Protein AF-A0AAW0R5P2-F1 (afdb_monomer)

Solvent-accessible surface area (backbone atoms only — not comparable to full-atom values): 16179 Å² total; per-residue (Å²): 143,72,73,76,66,56,58,63,57,57,65,63,71,67,71,69,88,70,74,92,70,78,89,71,84,88,74,100,65,83,83,70,84,74,85,41,68,67,59,52,32,52,50,45,54,51,29,51,50,45,38,58,46,59,72,33,60,68,62,45,34,62,74,45,73,66,38,60,70,61,46,52,56,47,47,54,54,26,53,57,32,45,56,51,36,54,63,55,58,68,38,62,67,58,44,56,55,28,53,43,54,48,49,48,51,47,54,52,48,50,41,50,50,42,55,47,40,55,52,42,41,57,45,57,72,30,64,69,60,38,36,64,74,47,70,65,38,60,72,60,44,52,54,48,38,54,52,30,58,65,36,46,63,59,36,51,57,49,65,67,32,65,69,54,45,53,51,38,48,55,52,49,53,55,49,51,43,51,49,45,56,49,32,50,53,50,40,55,47,49,72,33,61,70,62,35,34,64,74,48,73,62,40,61,69,59,41,49,57,48,41,65,47,28,61,55,36,50,51,53,38,50,60,52,61,68,35,58,69,59,47,52,52,38,51,52,53,51,48,61,55,53,59,64,64,74,53,82,85,64,86,90,70,91,72,40,63,65,54,52,46,50,66,42,48,69,48,49,57,66,66,68,69,77,82,89,85,87,86,88,87,130

Radius of gyration: 24.03 Å; Cα contacts (8 Å, |Δi|>4): 147; chains: 1; bounding box: 54×72×57 Å

Mean predicted aligned error: 12.62 Å

Foldseek 3Di:
DPCLVVVLVVLVLPPDPPDPDDPDDDDPDDCPPPPDLSVLLVLLVVLVSLLVCLVPPVNLCVVVVNPVVVNVVSNVVNVVSVVVNVVSVVPVLSVVVSVQVVVLVVLVSLLVLLVVLVVLLVCLPPVVSLCVVVVNPVVVNVVSNVVSVVCPVVNVVQVVPPLSVVSSVLVVLVVLLVLLVVLVVLLVCLVVQVSLCVVVVNPVVSNVVSNVCNVVSVVVNVVSVVPVVSVVSSVVVVVVVVVVVVPPVDPDDPDGPVVVCVVVVVVVCVVPPPDDDDPPDD

pLDDT: mean 78.72, std 24.34, range [29.39, 98.12]

Structure (mmCIF, N/CA/C/O backbone):
data_AF-A0AAW0R5P2-F1
#
_entry.id   AF-A0AAW0R5P2-F1
#
loop_
_atom_site.group_PDB
_atom_site.id
_atom_site.type_symbol
_atom_site.label_atom_id
_atom_site.label_alt_id
_atom_site.label_comp_id
_atom_site.label_asym_id
_atom_site.label_entity_id
_atom_site.label_seq_id
_atom_site.pdbx_PDB_ins_code
_atom_site.Cartn_x
_atom_site.Cartn_y
_atom_site.Cartn_z
_atom_site.occupancy
_atom_site.B_iso_or_equiv
_atom_site.auth_seq_id
_atom_site.auth_comp_id
_atom_site.auth_asym_id
_atom_site.auth_atom_id
_atom_site.pdbx_PDB_model_num
ATOM 1 N N . MET A 1 1 ? 4.341 -12.094 -27.360 1.00 31.92 1 MET A N 1
ATOM 2 C CA . MET A 1 1 ? 5.120 -10.884 -27.003 1.00 31.92 1 MET A CA 1
ATOM 3 C C . MET A 1 1 ? 4.222 -9.838 -26.321 1.00 31.92 1 MET A C 1
ATOM 5 O O . MET A 1 1 ? 3.873 -8.847 -26.942 1.00 31.92 1 MET A O 1
ATOM 9 N N . GLN A 1 2 ? 3.801 -10.054 -25.066 1.00 36.75 2 GLN A N 1
ATOM 10 C CA . GLN A 1 2 ? 2.914 -9.118 -24.331 1.00 36.75 2 GLN A CA 1
ATOM 11 C C . GLN A 1 2 ? 3.386 -8.803 -22.894 1.00 36.75 2 GLN A C 1
ATOM 13 O O . GLN A 1 2 ? 2.665 -8.181 -22.119 1.00 36.75 2 GLN A O 1
ATOM 18 N N . LEU A 1 3 ? 4.622 -9.165 -22.533 1.00 37.09 3 LEU A N 1
ATOM 19 C CA . LEU A 1 3 ? 5.187 -8.895 -21.200 1.00 37.09 3 LEU A CA 1
ATOM 20 C C . LEU A 1 3 ? 5.569 -7.416 -20.977 1.00 37.09 3 LEU A C 1
ATOM 22 O O . LEU A 1 3 ? 5.824 -7.005 -19.848 1.00 37.09 3 LEU A O 1
ATOM 26 N N . THR A 1 4 ? 5.565 -6.587 -22.024 1.00 38.88 4 THR A N 1
ATOM 27 C CA . THR A 1 4 ? 5.980 -5.175 -21.958 1.00 38.88 4 THR A CA 1
ATOM 28 C C . THR A 1 4 ? 4.978 -4.278 -21.215 1.00 38.88 4 THR A C 1
ATOM 30 O O . THR A 1 4 ? 5.377 -3.273 -20.632 1.00 38.88 4 THR A O 1
ATOM 33 N N . ASN A 1 5 ? 3.695 -4.660 -21.144 1.00 36.47 5 ASN A N 1
ATOM 34 C CA . ASN A 1 5 ? 2.657 -3.864 -20.467 1.00 36.47 5 ASN A CA 1
ATOM 35 C C . ASN A 1 5 ? 2.588 -4.087 -18.941 1.00 36.47 5 ASN A C 1
ATOM 37 O O . ASN A 1 5 ? 1.972 -3.291 -18.225 1.00 36.47 5 ASN A O 1
ATOM 41 N N . LEU A 1 6 ? 3.250 -5.128 -18.423 1.00 39.56 6 LEU A N 1
ATOM 42 C CA . LEU A 1 6 ? 3.264 -5.454 -16.991 1.00 39.56 6 LEU A CA 1
ATOM 43 C C . LEU A 1 6 ? 4.202 -4.538 -16.187 1.00 39.56 6 LEU A C 1
ATOM 45 O O . LEU A 1 6 ? 3.858 -4.105 -15.086 1.00 39.56 6 LEU A O 1
ATOM 49 N N . PHE A 1 7 ? 5.344 -4.139 -16.755 1.00 37.22 7 PHE A N 1
ATOM 50 C CA . PHE A 1 7 ? 6.317 -3.296 -16.045 1.00 37.22 7 PHE A CA 1
ATOM 51 C C . PHE A 1 7 ? 5.852 -1.845 -15.849 1.00 37.22 7 PHE A C 1
ATOM 53 O O . PHE A 1 7 ? 6.143 -1.245 -14.813 1.00 37.22 7 PHE A O 1
ATOM 60 N N . VAL A 1 8 ? 5.084 -1.285 -16.790 1.00 41.41 8 VAL A N 1
ATOM 61 C CA . VAL A 1 8 ? 4.596 0.105 -16.696 1.00 41.41 8 VAL A CA 1
ATOM 62 C C . VAL A 1 8 ? 3.526 0.251 -15.606 1.00 41.41 8 VAL A C 1
ATOM 64 O O . VAL A 1 8 ? 3.498 1.256 -14.894 1.00 41.41 8 VAL A O 1
ATOM 67 N N . SER A 1 9 ? 2.692 -0.775 -15.412 1.00 37.25 9 SER A N 1
ATOM 68 C CA . SER A 1 9 ? 1.665 -0.789 -14.360 1.00 37.25 9 SER A CA 1
ATOM 69 C C . SER A 1 9 ? 2.271 -0.967 -12.962 1.00 37.25 9 SER A C 1
ATOM 71 O O . SER A 1 9 ? 1.807 -0.344 -12.006 1.00 37.25 9 SER A O 1
ATOM 73 N N . ALA A 1 10 ? 3.352 -1.747 -12.840 1.00 37.53 10 ALA A N 1
ATOM 74 C CA . ALA A 1 10 ? 4.055 -1.954 -11.574 1.00 37.53 10 ALA A CA 1
ATOM 75 C C . ALA A 1 10 ? 4.825 -0.706 -11.096 1.00 37.53 10 ALA A C 1
ATOM 77 O O . ALA A 1 10 ? 4.885 -0.449 -9.893 1.00 37.53 10 ALA A O 1
ATOM 78 N N . LEU A 1 11 ? 5.363 0.103 -12.018 1.00 38.28 11 LEU A N 1
ATOM 79 C CA . LEU A 1 11 ? 6.102 1.330 -11.687 1.00 38.28 11 LEU A CA 1
ATOM 80 C C . LEU A 1 11 ? 5.207 2.477 -11.190 1.00 38.28 11 LEU A C 1
ATOM 82 O O . LEU A 1 11 ? 5.659 3.310 -10.408 1.00 38.28 11 LEU A O 1
ATOM 86 N N . LEU A 1 12 ? 3.932 2.511 -11.591 1.00 39.22 12 LEU A N 1
ATOM 87 C CA . LEU A 1 12 ? 2.965 3.514 -11.120 1.00 39.22 12 LEU A CA 1
ATOM 88 C C . LEU A 1 12 ? 2.325 3.159 -9.767 1.00 39.22 12 LEU A C 1
ATOM 90 O O . LEU A 1 12 ? 1.826 4.050 -9.088 1.00 39.22 12 LEU A O 1
ATOM 94 N N . ALA A 1 13 ? 2.369 1.892 -9.342 1.00 36.81 13 ALA A N 1
ATOM 95 C CA . ALA A 1 13 ? 1.792 1.447 -8.069 1.00 36.81 13 ALA A CA 1
ATOM 96 C C . ALA A 1 13 ? 2.709 1.673 -6.847 1.00 36.81 13 ALA A C 1
ATOM 98 O O . ALA A 1 13 ? 2.279 1.466 -5.716 1.00 36.81 13 ALA A O 1
ATOM 99 N N . MET A 1 14 ? 3.956 2.118 -7.048 1.00 38.00 14 MET A N 1
ATOM 100 C CA . MET A 1 14 ? 4.894 2.445 -5.961 1.00 38.00 14 MET A CA 1
ATOM 101 C C . MET A 1 14 ? 4.902 3.935 -5.588 1.00 38.00 14 MET A C 1
ATOM 103 O O . MET A 1 14 ? 5.815 4.402 -4.903 1.00 38.00 14 MET A O 1
ATOM 107 N N . SER A 1 15 ? 3.882 4.703 -5.991 1.00 37.16 15 SER A N 1
ATOM 108 C CA . SER A 1 15 ? 3.642 6.026 -5.418 1.00 37.16 15 SER A CA 1
ATOM 109 C C . SER A 1 15 ? 3.220 5.883 -3.951 1.00 37.16 15 SER A C 1
ATOM 111 O O . SER A 1 15 ? 2.039 5.835 -3.630 1.00 37.16 15 SER A O 1
ATOM 113 N N . VAL A 1 16 ? 4.223 5.816 -3.077 1.00 36.91 16 VAL A N 1
ATOM 114 C CA . VAL A 1 16 ? 4.237 6.482 -1.772 1.00 36.91 16 VAL A CA 1
ATOM 115 C C . VAL A 1 16 ? 2.976 6.236 -0.938 1.00 36.91 16 VAL A C 1
ATOM 117 O O . VAL A 1 16 ? 2.156 7.121 -0.734 1.00 36.91 16 VAL A O 1
ATOM 120 N N . SER A 1 17 ? 2.890 5.061 -0.323 1.00 37.78 17 SER A N 1
ATOM 121 C CA . SER A 1 17 ? 2.475 5.001 1.081 1.00 37.78 17 SER A CA 1
ATOM 122 C C . SER A 1 17 ? 3.731 5.133 1.945 1.00 37.78 17 SER A C 1
ATOM 124 O O . SER A 1 17 ? 4.117 4.211 2.663 1.00 37.78 17 SER A O 1
ATOM 126 N N . ALA A 1 18 ? 4.428 6.266 1.811 1.00 38.56 18 ALA A N 1
ATOM 127 C CA . ALA A 1 18 ? 5.360 6.682 2.843 1.00 38.56 18 ALA A CA 1
ATOM 128 C C . ALA A 1 18 ? 4.519 7.035 4.068 1.00 38.56 18 ALA A C 1
ATOM 130 O O . ALA A 1 18 ? 3.691 7.937 4.004 1.00 38.56 18 ALA A O 1
ATOM 131 N N . ALA A 1 19 ? 4.723 6.264 5.132 1.00 36.12 19 ALA A N 1
ATOM 132 C CA . ALA A 1 19 ? 4.770 6.751 6.500 1.00 36.12 19 ALA A CA 1
ATOM 133 C C . ALA A 1 19 ? 3.859 7.956 6.815 1.00 36.12 19 ALA A C 1
ATOM 135 O O . ALA A 1 19 ? 4.305 9.102 6.826 1.00 36.12 19 ALA A O 1
ATOM 136 N N . ASP A 1 20 ? 2.612 7.673 7.192 1.00 31.92 20 ASP A N 1
ATOM 137 C CA . ASP A 1 20 ? 1.984 8.432 8.277 1.00 31.92 20 ASP A CA 1
ATOM 138 C C . ASP A 1 20 ? 2.660 7.965 9.581 1.00 31.92 20 ASP A C 1
ATOM 140 O O . ASP A 1 20 ? 2.167 7.105 10.313 1.00 31.92 20 ASP A O 1
ATOM 144 N N . ASP A 1 21 ? 3.879 8.457 9.804 1.00 44.19 21 ASP A N 1
ATOM 145 C CA . ASP A 1 21 ? 4.544 8.386 11.097 1.00 44.19 21 ASP A CA 1
ATOM 146 C C . ASP A 1 21 ? 4.023 9.554 11.945 1.00 44.19 21 ASP A C 1
ATOM 148 O O . ASP A 1 21 ? 4.225 10.719 11.614 1.00 44.19 21 ASP A O 1
ATOM 152 N N . ASN A 1 22 ? 3.368 9.221 13.059 1.00 43.97 22 ASN A N 1
ATOM 153 C CA . ASN A 1 22 ? 3.097 10.102 14.198 1.00 43.97 22 ASN A CA 1
ATOM 154 C C . ASN A 1 22 ? 2.460 11.472 13.893 1.00 43.97 22 ASN A C 1
ATOM 156 O O . ASN A 1 22 ? 3.102 12.515 13.999 1.00 43.97 22 ASN A O 1
ATOM 160 N N . LYS A 1 23 ? 1.134 11.497 13.723 1.00 37.00 23 LYS A N 1
ATOM 161 C CA . LYS A 1 23 ? 0.322 12.637 14.185 1.00 37.00 23 LYS A CA 1
ATOM 162 C C . LYS A 1 23 ? -0.337 12.306 15.523 1.00 37.00 23 LYS A C 1
ATOM 164 O O . LYS A 1 23 ? -1.540 12.080 15.620 1.00 37.00 23 LYS A O 1
ATOM 169 N N . GLY A 1 24 ? 0.505 12.253 16.554 1.00 36.69 24 GLY A N 1
ATOM 170 C CA . GLY A 1 24 ? 0.098 12.569 17.919 1.00 36.69 24 GLY A CA 1
ATOM 171 C C . GLY A 1 24 ? -0.008 14.089 18.050 1.00 36.69 24 GLY A C 1
ATOM 172 O O . GLY A 1 24 ? 0.845 14.816 17.547 1.00 36.69 24 GLY A O 1
ATOM 173 N N . ASP A 1 25 ? -1.103 14.549 18.641 1.00 40.28 25 ASP A N 1
ATOM 174 C CA . ASP A 1 25 ? -1.471 15.954 18.791 1.00 40.28 25 ASP A CA 1
ATOM 175 C C . ASP A 1 25 ? -0.438 16.783 19.577 1.00 40.28 25 ASP A C 1
ATOM 177 O O . ASP A 1 25 ? 0.102 16.334 20.582 1.00 40.28 25 ASP A O 1
ATOM 181 N N . GLY A 1 26 ? -0.273 18.044 19.163 1.00 42.56 26 GLY A N 1
ATOM 182 C CA . GLY A 1 26 ? -0.198 19.159 20.110 1.00 42.56 26 GLY A CA 1
ATOM 183 C C . GLY A 1 26 ? 1.119 19.424 20.839 1.00 42.56 26 GLY A C 1
ATOM 184 O O . GLY A 1 26 ? 1.096 19.598 22.048 1.00 42.56 26 GLY A O 1
ATOM 185 N N . ASN A 1 27 ? 2.239 19.593 20.132 1.00 36.50 27 ASN A N 1
ATOM 186 C CA . ASN A 1 27 ? 3.233 20.578 20.569 1.00 36.50 27 ASN A CA 1
ATOM 187 C C . ASN A 1 27 ? 4.004 21.126 19.361 1.00 36.50 27 ASN A C 1
ATOM 189 O O . ASN A 1 27 ? 4.636 20.366 18.627 1.00 36.50 27 ASN A O 1
ATOM 193 N N . LYS A 1 28 ? 3.931 22.441 19.123 1.00 41.31 28 LYS A N 1
ATOM 194 C CA . LYS A 1 28 ? 4.738 23.141 18.110 1.00 41.31 28 LYS A CA 1
ATOM 195 C C . LYS A 1 28 ? 6.174 23.274 18.635 1.00 41.31 28 LYS A C 1
ATOM 197 O O . LYS A 1 28 ? 6.604 24.359 18.998 1.00 41.31 28 LYS A O 1
ATOM 202 N N . GLY A 1 29 ? 6.883 22.153 18.724 1.00 38.50 29 GLY A N 1
ATOM 203 C CA . GLY A 1 29 ? 8.335 22.126 18.867 1.00 38.50 29 GLY A CA 1
ATOM 204 C C . GLY A 1 29 ? 8.971 22.102 17.482 1.00 38.50 29 GLY A C 1
ATOM 205 O O . GLY A 1 29 ? 8.508 21.374 16.604 1.00 38.50 29 GLY A O 1
ATOM 206 N N . ASP A 1 30 ? 9.998 22.920 17.281 1.00 38.97 30 ASP A N 1
ATOM 207 C CA . ASP A 1 30 ? 10.713 23.105 16.022 1.00 38.97 30 ASP A CA 1
ATOM 208 C C . ASP A 1 30 ? 10.965 21.798 15.258 1.00 38.97 30 ASP A C 1
ATOM 210 O O . ASP A 1 30 ? 11.683 20.902 15.709 1.00 38.97 30 ASP A O 1
ATOM 214 N N . HIS A 1 31 ? 10.418 21.707 14.045 1.00 43.38 31 HIS A N 1
ATOM 215 C CA . HIS A 1 31 ? 10.747 20.662 13.082 1.00 43.38 31 HIS A CA 1
ATOM 216 C C . HIS A 1 31 ? 12.175 20.863 12.548 1.00 43.38 31 HIS A C 1
ATOM 218 O O . HIS A 1 31 ? 12.378 21.180 11.376 1.00 43.38 31 HIS A O 1
ATOM 224 N N . LYS A 1 32 ? 13.195 20.645 13.387 1.00 46.50 32 LYS A N 1
ATOM 225 C CA . LYS A 1 32 ? 14.545 20.381 12.885 1.00 46.50 32 LYS A CA 1
ATOM 226 C C . LYS A 1 32 ? 14.482 19.073 12.105 1.00 46.50 32 LYS A C 1
ATOM 228 O O . LYS A 1 32 ? 14.181 18.018 12.660 1.00 46.50 32 LYS A O 1
ATOM 233 N N . GLY A 1 33 ? 14.688 19.174 10.792 1.00 47.41 33 GLY A N 1
ATOM 234 C CA . GLY A 1 33 ? 14.599 18.090 9.822 1.00 47.41 33 GLY A CA 1
ATOM 235 C C . GLY A 1 33 ? 15.503 16.916 10.178 1.00 47.41 33 GLY A C 1
ATOM 236 O O . GLY A 1 33 ? 16.637 16.833 9.719 1.00 47.41 33 GLY A O 1
ATOM 237 N N . GLY A 1 34 ? 14.978 15.991 10.981 1.00 46.25 34 GLY A N 1
ATOM 238 C CA . GLY A 1 34 ? 15.654 14.755 11.325 1.00 46.25 34 GLY A CA 1
ATOM 239 C C . GLY A 1 34 ? 15.945 13.966 10.057 1.00 46.25 34 GLY A C 1
ATOM 240 O O . GLY A 1 34 ? 15.025 13.553 9.340 1.00 46.25 34 GLY A O 1
ATOM 241 N N . ASN A 1 35 ? 17.236 13.783 9.802 1.00 61.34 35 ASN A N 1
ATOM 242 C CA . ASN A 1 35 ? 17.827 12.903 8.805 1.00 61.34 35 ASN A CA 1
ATOM 243 C C . ASN A 1 35 ? 17.584 11.446 9.239 1.00 61.34 35 ASN A C 1
ATOM 245 O O . ASN A 1 35 ? 18.513 10.721 9.575 1.00 61.34 35 ASN A O 1
ATOM 249 N N . SER A 1 36 ? 16.315 11.052 9.386 1.00 85.94 36 SER A N 1
ATOM 250 C CA . SER A 1 36 ? 15.996 9.715 9.868 1.00 85.94 36 SER A CA 1
ATOM 251 C C . SER A 1 36 ? 16.473 8.694 8.840 1.00 85.94 36 SER A C 1
ATOM 253 O O . SER A 1 36 ? 16.273 8.883 7.638 1.00 85.94 36 SER A O 1
ATOM 255 N N . VAL A 1 37 ? 17.065 7.599 9.318 1.00 88.50 37 VAL A N 1
ATOM 256 C CA . VAL A 1 37 ? 17.478 6.447 8.498 1.00 88.50 37 VAL A CA 1
ATOM 257 C C . VAL A 1 37 ? 16.376 6.067 7.502 1.00 88.50 37 VAL A C 1
ATOM 259 O O . VAL A 1 37 ? 16.634 5.916 6.317 1.00 88.50 37 VAL A O 1
ATOM 262 N N . GLY A 1 38 ? 15.108 6.059 7.932 1.00 86.50 38 GLY A N 1
ATOM 263 C CA . GLY A 1 38 ? 13.968 5.777 7.052 1.00 86.50 38 GLY A CA 1
ATOM 264 C C . GLY A 1 38 ? 13.830 6.727 5.853 1.00 86.50 38 GLY A C 1
ATOM 265 O O . GLY A 1 38 ? 13.545 6.270 4.747 1.00 86.50 38 GLY A O 1
ATOM 266 N N . LYS A 1 39 ? 14.077 8.035 6.022 1.00 88.81 39 LYS A N 1
ATOM 267 C CA . LYS A 1 39 ? 14.071 8.993 4.900 1.00 88.81 39 LYS A CA 1
ATOM 268 C C . LYS A 1 39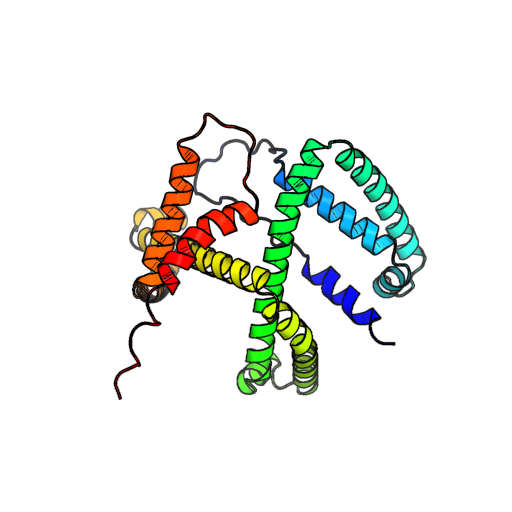 ? 15.229 8.742 3.940 1.00 88.81 39 LYS A C 1
ATOM 270 O O . LYS A 1 39 ? 15.036 8.846 2.729 1.00 88.81 39 LYS A O 1
ATOM 275 N N . GLN A 1 40 ? 16.403 8.396 4.466 1.00 91.94 40 GLN A N 1
ATOM 276 C CA . GLN A 1 40 ? 17.563 8.040 3.649 1.00 91.94 40 GLN A CA 1
ATOM 277 C C . GLN A 1 40 ? 17.309 6.744 2.872 1.00 91.94 40 GLN A C 1
ATOM 279 O O . GLN A 1 40 ? 17.525 6.715 1.665 1.00 91.94 40 GLN A O 1
ATOM 284 N N . CYS A 1 41 ? 16.732 5.721 3.502 1.00 92.56 41 CYS A N 1
ATOM 285 C CA . CYS A 1 41 ? 16.365 4.470 2.840 1.00 92.56 41 CYS A CA 1
ATOM 286 C C . CYS A 1 41 ? 15.308 4.654 1.760 1.00 92.56 41 CYS A C 1
ATOM 288 O O . CYS A 1 41 ? 15.466 4.143 0.652 1.00 92.56 41 CYS A O 1
ATOM 290 N N . PHE A 1 42 ? 14.279 5.459 2.032 1.00 89.12 42 PHE A N 1
ATOM 291 C CA . PHE A 1 42 ? 13.288 5.820 1.025 1.00 89.12 42 PHE A CA 1
ATOM 292 C C . PHE A 1 42 ? 13.923 6.565 -0.157 1.00 89.12 42 PHE A C 1
ATOM 294 O O . PHE A 1 42 ? 13.605 6.293 -1.316 1.00 89.12 42 PHE A O 1
ATOM 301 N N . GLN A 1 43 ? 14.843 7.494 0.116 1.00 93.25 43 GLN A N 1
ATOM 302 C CA . GLN A 1 43 ? 15.585 8.181 -0.933 1.00 93.25 43 GLN A CA 1
ATOM 303 C C . GLN A 1 43 ? 16.436 7.205 -1.751 1.00 93.25 43 GLN A C 1
ATOM 305 O O . GLN A 1 43 ? 16.414 7.291 -2.976 1.00 93.25 43 GLN A O 1
ATOM 310 N N . MET A 1 44 ? 17.123 6.265 -1.105 1.00 93.62 44 MET A N 1
ATOM 311 C CA . MET A 1 44 ? 17.949 5.258 -1.768 1.00 93.62 44 MET A CA 1
ATOM 312 C C . MET A 1 44 ? 17.102 4.352 -2.675 1.00 93.62 44 MET A C 1
ATOM 314 O O . MET A 1 44 ? 17.399 4.234 -3.860 1.00 93.62 44 MET A O 1
ATOM 318 N N . ALA A 1 45 ? 15.975 3.836 -2.172 1.00 91.50 45 ALA A N 1
ATOM 319 C CA . ALA A 1 45 ? 15.029 3.029 -2.949 1.00 91.50 45 ALA A CA 1
ATOM 320 C C . ALA A 1 45 ? 14.439 3.797 -4.145 1.00 91.50 45 ALA A C 1
ATOM 322 O O . ALA A 1 45 ? 14.274 3.252 -5.237 1.00 91.50 45 ALA A O 1
ATOM 323 N N . LYS A 1 46 ? 14.137 5.091 -3.968 1.00 92.62 46 LYS A N 1
ATOM 324 C CA . LYS A 1 46 ? 13.657 5.952 -5.057 1.00 92.62 46 LYS A CA 1
ATOM 325 C C . LYS A 1 46 ? 14.717 6.131 -6.145 1.00 92.62 46 LYS A C 1
ATOM 327 O O . LYS A 1 46 ? 14.378 6.087 -7.325 1.00 92.62 46 LYS A O 1
ATOM 332 N N . LEU A 1 47 ? 15.971 6.364 -5.761 1.00 95.62 47 LEU A N 1
ATOM 333 C CA . LEU A 1 47 ? 17.076 6.501 -6.711 1.00 95.62 47 LEU A CA 1
ATOM 334 C C . LEU A 1 47 ? 17.302 5.185 -7.465 1.00 95.62 47 LEU A C 1
ATOM 336 O O . LEU A 1 47 ? 17.375 5.207 -8.688 1.00 95.62 47 LEU A O 1
ATOM 340 N N . GLU A 1 48 ? 17.295 4.050 -6.764 1.00 93.88 48 GLU A N 1
ATOM 341 C CA . GLU A 1 48 ? 17.399 2.715 -7.365 1.00 93.88 48 GLU A CA 1
ATOM 342 C C . GLU A 1 48 ? 16.277 2.452 -8.382 1.00 93.88 48 GLU A C 1
ATOM 344 O O . GLU A 1 48 ? 16.540 1.995 -9.495 1.00 93.88 48 GLU A O 1
ATOM 349 N N . MET A 1 49 ? 15.030 2.818 -8.056 1.00 92.06 49 MET A N 1
ATOM 350 C CA . MET A 1 49 ? 13.901 2.714 -8.986 1.00 92.06 49 MET A CA 1
ATOM 351 C C . MET A 1 49 ? 14.117 3.566 -10.245 1.00 92.06 49 MET A C 1
ATOM 353 O O . MET A 1 49 ? 13.885 3.083 -11.353 1.00 92.06 49 MET A O 1
ATOM 357 N N . ILE A 1 50 ? 14.547 4.823 -10.089 1.00 94.75 50 ILE A N 1
ATOM 358 C CA . ILE A 1 50 ? 14.796 5.731 -11.218 1.00 94.75 50 ILE A CA 1
ATOM 359 C C . ILE A 1 50 ? 15.905 5.171 -12.110 1.00 94.75 50 ILE A C 1
ATOM 361 O O . ILE A 1 50 ? 15.732 5.136 -13.327 1.00 94.75 50 ILE A O 1
ATOM 365 N N . THR A 1 51 ? 17.000 4.687 -11.521 1.00 96.06 51 THR A N 1
ATOM 366 C CA . THR A 1 51 ? 18.115 4.082 -12.256 1.00 96.06 51 THR A CA 1
ATOM 367 C C . THR A 1 51 ? 17.676 2.827 -13.004 1.00 96.06 51 THR A C 1
ATOM 369 O O . THR A 1 51 ? 17.926 2.706 -14.203 1.00 96.06 51 THR A O 1
ATOM 372 N N . LYS A 1 52 ? 16.932 1.929 -12.347 1.00 95.00 52 LYS A N 1
ATOM 373 C CA . LYS A 1 52 ? 16.406 0.710 -12.974 1.00 95.00 52 LYS A CA 1
ATOM 374 C C . LYS A 1 52 ? 15.425 1.011 -14.107 1.00 95.00 52 LYS A C 1
ATOM 376 O O . LYS A 1 52 ? 15.452 0.332 -15.130 1.00 95.00 52 LYS A O 1
ATOM 381 N N . PHE A 1 53 ? 14.564 2.017 -13.944 1.00 93.25 53 PHE A N 1
ATOM 382 C CA . PHE A 1 53 ? 13.651 2.446 -15.002 1.00 93.25 53 PHE A CA 1
ATOM 383 C C . PHE A 1 53 ? 14.411 3.069 -16.175 1.00 93.25 53 PHE A C 1
ATOM 385 O O . PHE A 1 53 ? 14.155 2.707 -17.316 1.00 93.25 53 PHE A O 1
ATOM 392 N N . GLY A 1 54 ? 15.385 3.940 -15.895 1.00 95.06 54 GLY A N 1
ATOM 393 C CA . GLY A 1 54 ? 16.234 4.579 -16.900 1.00 95.06 54 GLY A CA 1
ATOM 394 C C . GLY A 1 54 ? 17.068 3.625 -17.744 1.00 95.06 54 GLY A C 1
ATOM 395 O O . GLY A 1 54 ? 17.353 3.945 -18.892 1.00 95.06 54 GLY A O 1
ATOM 396 N N . ALA A 1 55 ? 17.403 2.452 -17.207 1.00 96.69 55 ALA A N 1
ATOM 397 C CA . ALA A 1 55 ? 18.102 1.399 -17.935 1.00 96.69 55 ALA A CA 1
ATOM 398 C C . ALA A 1 55 ? 17.198 0.598 -18.899 1.00 96.69 55 ALA A C 1
ATOM 400 O O . ALA A 1 55 ? 17.707 -0.182 -19.699 1.00 96.69 55 ALA A O 1
ATOM 401 N N . ASN A 1 56 ? 15.869 0.753 -18.837 1.00 95.88 56 ASN A N 1
ATOM 402 C CA . ASN A 1 56 ? 14.932 0.079 -19.737 1.00 95.88 56 ASN A CA 1
ATOM 403 C C . ASN A 1 56 ? 14.498 1.026 -20.862 1.00 95.88 56 ASN A C 1
ATOM 405 O O . ASN A 1 56 ? 13.470 1.700 -20.759 1.00 95.88 56 ASN A O 1
ATOM 409 N N . ASP A 1 57 ? 15.273 1.050 -21.947 1.00 96.56 57 ASP A N 1
ATOM 410 C CA . ASP A 1 57 ? 15.045 1.955 -23.079 1.00 96.56 57 ASP A CA 1
ATOM 411 C C . ASP A 1 57 ? 13.630 1.849 -23.656 1.00 96.56 57 ASP A C 1
ATOM 413 O O . ASP A 1 57 ? 13.004 2.870 -23.929 1.00 96.56 57 ASP A O 1
ATOM 417 N N . THR A 1 58 ? 13.070 0.642 -23.773 1.00 96.38 58 THR A N 1
ATOM 418 C CA . THR A 1 58 ? 11.704 0.448 -24.282 1.00 96.38 58 THR A CA 1
ATOM 419 C C . THR A 1 58 ? 10.652 1.056 -23.352 1.00 96.38 58 THR A C 1
ATOM 421 O O . THR A 1 58 ? 9.728 1.723 -23.816 1.00 96.38 58 THR A O 1
ATOM 424 N N . ALA A 1 59 ? 10.775 0.855 -22.037 1.00 92.44 59 ALA A N 1
ATOM 425 C CA . ALA A 1 59 ? 9.829 1.400 -21.064 1.00 92.44 59 ALA A CA 1
ATOM 426 C C . ALA A 1 59 ? 9.940 2.927 -20.951 1.00 92.44 59 ALA A C 1
ATOM 428 O O . ALA A 1 59 ? 8.923 3.614 -20.832 1.00 92.44 59 ALA A O 1
ATOM 429 N N . VAL A 1 60 ? 11.161 3.459 -21.032 1.00 96.25 60 VAL A N 1
ATOM 430 C CA . VAL A 1 60 ? 11.425 4.900 -21.089 1.00 96.25 60 VAL A CA 1
ATOM 431 C C . VAL A 1 60 ? 10.818 5.491 -22.361 1.00 96.25 60 VAL A C 1
ATOM 433 O O . VAL A 1 60 ? 10.032 6.434 -22.277 1.00 96.25 60 VAL A O 1
ATOM 436 N N . ALA A 1 61 ? 11.089 4.901 -23.525 1.00 96.44 61 ALA A N 1
ATOM 437 C CA . ALA A 1 61 ? 10.549 5.353 -24.801 1.00 96.44 61 ALA A CA 1
ATOM 438 C C . ALA A 1 61 ? 9.013 5.349 -24.810 1.00 96.44 61 ALA A C 1
ATOM 440 O O . ALA A 1 61 ? 8.396 6.353 -25.164 1.00 96.44 61 ALA A O 1
ATOM 441 N N . ALA A 1 62 ? 8.384 4.279 -24.315 1.00 94.94 62 ALA A N 1
ATOM 442 C CA . ALA A 1 62 ? 6.932 4.205 -24.171 1.00 94.94 62 ALA A CA 1
ATOM 443 C C . ALA A 1 62 ? 6.381 5.292 -23.230 1.00 94.94 62 ALA A C 1
ATOM 445 O O . ALA A 1 62 ? 5.377 5.933 -23.542 1.00 94.94 62 ALA A O 1
ATOM 446 N N . LYS A 1 63 ? 7.047 5.540 -22.094 1.00 95.88 63 LYS A N 1
ATOM 447 C CA . LYS A 1 63 ? 6.631 6.546 -21.104 1.00 95.88 63 LYS A CA 1
ATOM 448 C C . LYS A 1 63 ? 6.694 7.975 -21.636 1.00 95.88 63 LYS A C 1
ATOM 450 O O . LYS A 1 63 ? 5.864 8.794 -21.247 1.00 95.88 63 LYS A O 1
ATOM 455 N N . PHE A 1 64 ? 7.668 8.264 -22.490 1.00 95.88 64 PHE A N 1
ATOM 456 C CA . PHE A 1 64 ? 7.858 9.576 -23.103 1.00 95.88 64 PHE A CA 1
ATOM 457 C C . PHE A 1 64 ? 7.305 9.652 -24.530 1.00 95.88 64 PHE A C 1
ATOM 459 O O . PHE A 1 64 ? 7.599 10.611 -25.235 1.00 95.88 64 PHE A O 1
ATOM 466 N N . HIS A 1 65 ? 6.498 8.676 -24.961 1.00 96.31 65 HIS A N 1
ATOM 467 C CA . HIS A 1 65 ? 5.900 8.632 -26.301 1.00 96.31 65 HIS A CA 1
ATOM 468 C C . HIS A 1 65 ? 6.927 8.816 -27.435 1.00 96.31 65 HIS A C 1
ATOM 470 O O . HIS A 1 65 ? 6.667 9.517 -28.407 1.00 96.31 65 HIS A O 1
ATOM 476 N N . ASN A 1 66 ? 8.111 8.210 -27.292 1.00 96.06 66 ASN A N 1
ATOM 477 C CA . ASN A 1 66 ? 9.255 8.360 -28.200 1.00 96.06 66 ASN A CA 1
ATOM 478 C C . ASN A 1 66 ? 9.738 9.815 -28.393 1.00 96.06 66 ASN A C 1
ATOM 480 O O . ASN A 1 66 ? 10.420 10.118 -29.368 1.00 96.06 66 ASN A O 1
ATOM 484 N N . ASN A 1 67 ? 9.421 10.732 -27.472 1.00 97.62 67 ASN A N 1
ATOM 485 C CA . ASN A 1 67 ? 9.966 12.086 -27.488 1.00 97.62 67 ASN A CA 1
ATOM 486 C C . ASN A 1 67 ? 11.441 12.054 -27.064 1.00 97.62 67 ASN A C 1
ATOM 488 O O . ASN A 1 67 ? 11.748 11.999 -25.870 1.00 97.62 67 ASN A O 1
ATOM 492 N N . GLN A 1 68 ? 12.343 12.099 -28.046 1.00 97.94 68 GLN A N 1
ATOM 493 C CA . GLN A 1 68 ? 13.780 11.959 -27.817 1.00 97.94 68 GLN A CA 1
ATOM 494 C C . GLN A 1 68 ? 14.334 13.009 -26.844 1.00 97.94 68 GLN A C 1
ATOM 496 O O . GLN A 1 68 ? 15.075 12.657 -25.934 1.00 97.94 68 GLN A O 1
ATOM 501 N N . THR A 1 69 ? 13.908 14.272 -26.947 1.00 98.12 69 THR A N 1
ATOM 502 C CA . THR A 1 69 ? 14.351 15.341 -26.037 1.00 98.12 69 THR A CA 1
ATOM 503 C C . THR A 1 69 ? 13.978 15.044 -24.583 1.00 98.12 69 THR A C 1
ATOM 505 O O . THR A 1 69 ? 14.811 15.171 -23.686 1.00 98.12 69 THR A O 1
ATOM 508 N N . ALA A 1 70 ? 12.747 14.588 -24.332 1.00 97.38 70 ALA A N 1
ATOM 509 C CA . ALA A 1 70 ? 12.304 14.226 -22.987 1.00 97.38 70 ALA A CA 1
ATOM 510 C C . ALA A 1 70 ? 13.022 12.976 -22.447 1.00 97.38 70 ALA A C 1
ATOM 512 O O . ALA A 1 70 ? 13.327 12.909 -21.253 1.00 97.38 70 ALA A O 1
ATOM 513 N N . ILE A 1 71 ? 13.312 12.004 -23.319 1.00 97.50 71 ILE A N 1
ATOM 514 C CA . ILE A 1 71 ? 14.092 10.803 -22.988 1.00 97.50 71 ILE A CA 1
ATOM 515 C C . ILE A 1 71 ? 15.518 11.189 -22.590 1.00 97.50 71 ILE A C 1
ATOM 517 O O . ILE A 1 71 ? 15.996 10.740 -21.549 1.00 97.50 71 ILE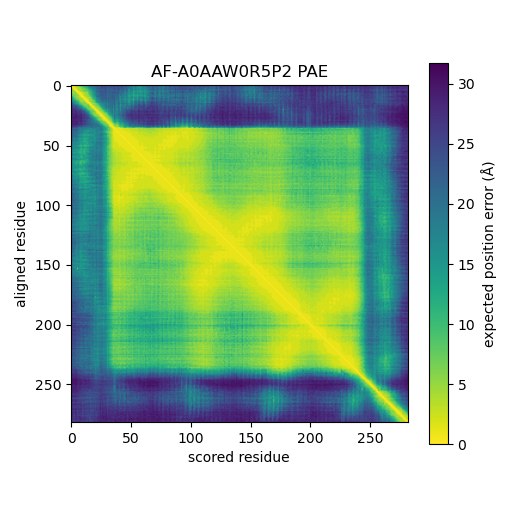 A O 1
ATOM 521 N N . ASP A 1 72 ? 16.177 12.048 -23.366 1.00 97.88 72 ASP A N 1
ATOM 522 C CA . ASP A 1 72 ? 17.547 12.489 -23.099 1.00 97.88 72 ASP A CA 1
ATOM 523 C C . ASP A 1 72 ? 17.632 13.273 -21.784 1.00 97.88 72 ASP A C 1
ATOM 525 O O . ASP A 1 72 ? 18.507 13.021 -20.951 1.00 97.88 72 ASP A O 1
ATOM 529 N N . ASP A 1 73 ? 16.677 14.171 -21.530 1.00 97.19 73 ASP A N 1
ATOM 530 C CA . ASP A 1 73 ? 16.594 14.904 -20.265 1.00 97.19 73 ASP A CA 1
ATOM 531 C C . ASP A 1 73 ? 16.300 13.989 -19.071 1.00 97.19 73 ASP A C 1
ATOM 533 O O . ASP A 1 73 ? 16.817 14.203 -17.967 1.00 97.19 73 ASP A O 1
ATOM 537 N N . PHE A 1 74 ? 15.505 12.937 -19.272 1.00 97.12 74 PHE A N 1
ATOM 538 C CA . PHE A 1 74 ? 15.308 11.910 -18.260 1.00 97.12 74 PHE A CA 1
ATOM 539 C C . PHE A 1 74 ? 16.596 11.116 -18.003 1.00 97.12 74 PHE A C 1
ATOM 541 O O . PHE A 1 74 ? 16.979 10.962 -16.843 1.00 97.12 74 PHE A O 1
ATOM 548 N N . LYS A 1 75 ? 17.320 10.691 -19.047 1.00 97.12 75 LYS A N 1
ATOM 549 C CA . LYS A 1 75 ? 18.603 9.977 -18.919 1.00 97.12 75 LYS A CA 1
ATOM 550 C C . LYS A 1 75 ? 19.666 10.813 -18.196 1.00 97.12 75 LYS A C 1
ATOM 552 O O . LYS A 1 75 ? 20.383 10.276 -17.353 1.00 97.12 75 LYS A O 1
ATOM 557 N N . LYS A 1 76 ? 19.707 12.136 -18.403 1.00 97.69 76 LYS A N 1
ATOM 558 C CA . LYS A 1 76 ? 20.560 13.046 -17.606 1.00 97.69 76 LYS A CA 1
ATOM 559 C C . LYS A 1 76 ? 20.206 13.014 -16.113 1.00 97.69 76 LYS A C 1
ATOM 561 O O . LYS A 1 76 ? 21.093 12.928 -15.264 1.00 97.69 76 LYS A O 1
ATOM 566 N N . LYS A 1 77 ? 18.912 13.039 -15.767 1.00 95.62 77 LYS A N 1
ATOM 567 C CA . LYS A 1 77 ? 18.444 12.924 -14.369 1.00 95.62 77 LYS A CA 1
ATOM 568 C C . LYS A 1 77 ? 18.738 11.548 -13.769 1.00 95.62 77 LYS A C 1
ATOM 570 O O . LYS A 1 77 ? 19.030 11.463 -12.575 1.00 95.62 77 LYS A O 1
ATOM 575 N N . VAL A 1 78 ? 18.680 10.490 -14.578 1.00 96.19 78 VAL A N 1
ATOM 576 C CA . VAL A 1 78 ? 19.079 9.132 -14.182 1.00 96.19 78 VAL A CA 1
ATOM 577 C C . VAL A 1 78 ? 20.565 9.096 -13.837 1.00 96.19 78 VAL A C 1
ATOM 579 O O . VAL A 1 78 ? 20.900 8.627 -12.758 1.00 96.19 78 VAL A O 1
ATOM 582 N N . ALA A 1 79 ? 21.440 9.676 -14.664 1.00 96.94 79 ALA A N 1
ATOM 583 C CA . ALA A 1 79 ? 22.875 9.741 -14.375 1.00 96.94 79 ALA A CA 1
ATOM 584 C C . ALA A 1 79 ? 23.178 10.493 -13.063 1.00 96.94 79 ALA A C 1
ATOM 586 O O . ALA A 1 79 ? 23.943 10.014 -12.230 1.00 96.94 79 ALA A O 1
ATOM 587 N N . ALA A 1 80 ? 22.517 11.632 -12.820 1.00 95.75 80 ALA A N 1
ATOM 588 C CA . ALA A 1 80 ? 22.645 12.348 -11.546 1.00 95.75 80 ALA A CA 1
ATOM 589 C C . ALA A 1 80 ? 22.128 11.523 -10.348 1.00 95.75 80 ALA A C 1
ATOM 591 O O . ALA A 1 80 ? 22.700 11.569 -9.255 1.00 95.75 80 ALA A O 1
ATOM 592 N N . SER A 1 81 ? 21.052 10.757 -10.553 1.00 95.25 81 SER A N 1
ATOM 593 C CA . SER A 1 81 ? 20.487 9.864 -9.536 1.00 95.25 81 SER A CA 1
ATOM 594 C C . SER A 1 81 ? 21.416 8.689 -9.229 1.00 95.25 81 SER A C 1
ATOM 596 O O . SER A 1 81 ? 21.570 8.350 -8.060 1.00 95.25 81 SER A O 1
ATOM 598 N N . ASP A 1 82 ? 22.074 8.125 -10.243 1.00 96.19 82 ASP A N 1
ATOM 599 C CA . ASP A 1 82 ? 23.058 7.047 -10.108 1.00 96.19 82 ASP A CA 1
ATOM 600 C C . ASP A 1 82 ? 24.280 7.493 -9.296 1.00 96.19 82 ASP A C 1
ATOM 602 O O . ASP A 1 82 ? 24.671 6.820 -8.343 1.00 96.19 82 ASP A O 1
ATOM 606 N N . THR A 1 83 ? 24.821 8.684 -9.576 1.00 97.62 83 THR A N 1
ATOM 607 C CA . THR A 1 83 ? 25.908 9.267 -8.773 1.00 97.62 83 THR A CA 1
ATOM 608 C C . THR A 1 83 ? 25.504 9.418 -7.307 1.00 97.62 83 THR A C 1
ATOM 610 O O . THR A 1 83 ? 26.261 9.055 -6.405 1.00 97.62 83 THR A O 1
ATOM 613 N N . LYS A 1 84 ? 24.286 9.912 -7.045 1.00 96.69 84 LYS A N 1
ATOM 614 C CA . LYS A 1 84 ? 23.779 10.053 -5.676 1.00 96.69 84 LYS A CA 1
ATOM 615 C C . LYS A 1 84 ? 23.550 8.700 -5.001 1.00 96.69 84 LYS A C 1
ATOM 617 O O . LYS A 1 84 ? 23.855 8.564 -3.819 1.00 96.69 84 LYS A O 1
ATOM 622 N N . LEU A 1 85 ? 23.032 7.717 -5.736 1.00 96.25 85 LEU A N 1
ATOM 623 C CA . LEU A 1 85 ? 22.832 6.359 -5.245 1.00 96.25 85 LEU A CA 1
ATOM 624 C C . LEU A 1 85 ? 24.170 5.748 -4.825 1.00 96.25 85 LEU A C 1
ATOM 626 O O . LEU A 1 85 ? 24.288 5.331 -3.682 1.00 96.25 85 LEU A O 1
ATOM 630 N N . LYS A 1 86 ? 25.198 5.809 -5.682 1.00 97.00 86 LYS A N 1
ATOM 631 C CA . LYS A 1 86 ? 26.561 5.341 -5.372 1.00 97.00 86 LYS A CA 1
ATOM 632 C C . LYS A 1 86 ? 27.136 5.997 -4.118 1.00 97.00 86 LYS A C 1
ATOM 634 O O . LYS A 1 86 ? 27.689 5.303 -3.270 1.00 97.00 86 LYS A O 1
ATOM 639 N N . ALA A 1 87 ? 26.961 7.312 -3.969 1.00 96.50 87 ALA A N 1
ATOM 640 C CA . ALA A 1 87 ? 27.412 8.031 -2.779 1.00 96.50 87 ALA A CA 1
ATOM 641 C C . ALA A 1 87 ? 26.704 7.550 -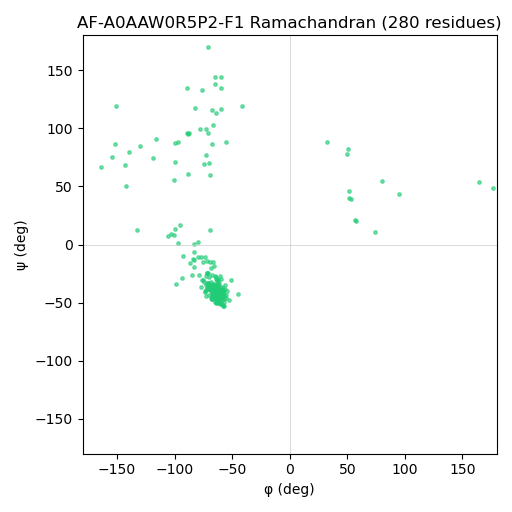1.498 1.00 96.50 87 ALA A C 1
ATOM 643 O O . ALA A 1 87 ? 27.349 7.384 -0.467 1.00 96.50 87 ALA A O 1
ATOM 644 N N . MET A 1 88 ? 25.392 7.289 -1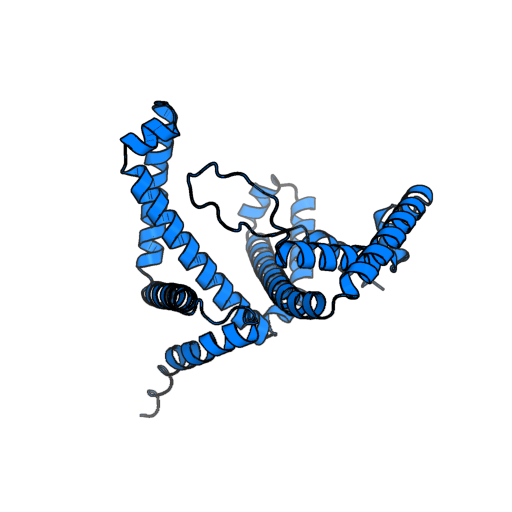.554 1.00 94.06 88 MET A N 1
ATOM 645 C CA . MET A 1 88 ? 24.643 6.739 -0.415 1.00 94.06 88 MET A CA 1
ATOM 646 C C . MET A 1 88 ? 25.011 5.277 -0.133 1.00 94.06 88 MET A C 1
ATOM 648 O O . MET A 1 88 ? 25.146 4.894 1.027 1.00 94.06 88 MET A O 1
ATOM 652 N N . SER A 1 89 ? 25.226 4.479 -1.181 1.00 94.25 89 SER A N 1
ATOM 653 C CA . SER A 1 89 ? 25.593 3.064 -1.089 1.00 94.25 89 SER A CA 1
ATOM 654 C C . SER A 1 89 ? 27.007 2.824 -0.554 1.00 94.25 89 SER A C 1
ATOM 656 O O . SER A 1 89 ? 27.312 1.710 -0.142 1.00 94.25 89 SER A O 1
ATOM 658 N N . ALA A 1 90 ? 27.861 3.850 -0.511 1.00 96.81 90 ALA A N 1
ATOM 659 C CA . ALA A 1 90 ? 29.180 3.761 0.113 1.00 96.81 90 ALA A CA 1
ATOM 660 C C . ALA A 1 90 ? 29.111 3.601 1.647 1.00 96.81 90 ALA A C 1
ATOM 662 O O . ALA A 1 90 ? 30.069 3.137 2.263 1.00 96.81 90 ALA A O 1
ATOM 663 N N . ASN A 1 91 ? 27.988 3.958 2.281 1.00 95.50 91 ASN A N 1
ATOM 664 C CA . ASN A 1 91 ? 27.775 3.733 3.709 1.00 95.50 91 ASN A CA 1
ATOM 665 C C . ASN A 1 91 ? 27.172 2.335 3.940 1.00 95.50 91 ASN A C 1
ATOM 667 O O . ASN A 1 91 ? 25.959 2.149 3.853 1.00 95.50 91 ASN A O 1
ATOM 671 N N . ALA A 1 92 ? 28.024 1.352 4.247 1.00 94.88 92 ALA A N 1
ATOM 672 C CA . ALA A 1 92 ? 27.619 -0.046 4.422 1.00 94.88 92 ALA A CA 1
ATOM 673 C C . ALA A 1 92 ? 26.556 -0.247 5.522 1.00 94.88 92 ALA A C 1
ATOM 675 O O . ALA A 1 92 ? 25.626 -1.034 5.338 1.00 94.88 92 ALA A O 1
ATOM 676 N N . THR A 1 93 ? 26.650 0.493 6.633 1.00 94.38 93 THR A N 1
ATOM 677 C CA . THR A 1 93 ? 25.656 0.448 7.716 1.00 94.38 93 THR A CA 1
ATOM 678 C C . THR A 1 93 ? 24.292 0.904 7.215 1.00 94.38 93 THR A C 1
ATOM 680 O O . THR A 1 93 ? 23.309 0.182 7.372 1.00 94.38 93 THR A O 1
ATOM 683 N N . LEU A 1 94 ? 24.241 2.051 6.529 1.00 91.62 94 LEU A N 1
ATOM 684 C CA . LEU A 1 94 ? 23.007 2.563 5.938 1.00 91.62 94 LEU A CA 1
ATOM 685 C C . LEU A 1 94 ? 22.419 1.564 4.934 1.00 91.62 94 LEU A C 1
ATOM 687 O O . LEU A 1 94 ? 21.222 1.304 4.963 1.00 91.62 94 LEU A O 1
ATOM 691 N N . VAL A 1 95 ? 23.243 0.964 4.070 1.00 92.38 95 VAL A N 1
ATOM 692 C CA . VAL A 1 95 ? 22.776 -0.035 3.095 1.00 92.38 95 VAL A CA 1
ATOM 693 C C . VAL A 1 95 ? 22.135 -1.239 3.783 1.00 92.38 95 VAL A C 1
ATOM 695 O O . VAL A 1 95 ? 21.054 -1.662 3.372 1.00 92.38 95 VAL A O 1
ATOM 698 N N . SER A 1 96 ? 22.760 -1.758 4.842 1.00 90.25 96 SER A N 1
ATOM 699 C CA . SER A 1 96 ? 22.234 -2.885 5.620 1.00 90.25 96 SER A CA 1
ATOM 700 C C . SER A 1 96 ? 20.888 -2.554 6.281 1.00 90.25 96 SER A C 1
ATOM 702 O O . SER A 1 96 ? 19.912 -3.302 6.150 1.00 90.25 96 SER A O 1
ATOM 704 N N . GLU A 1 97 ? 20.783 -1.383 6.915 1.00 87.50 97 GLU A N 1
ATOM 705 C CA . GLU A 1 97 ? 19.530 -0.909 7.514 1.00 87.50 97 GLU A CA 1
ATOM 706 C C . GLU A 1 97 ? 18.432 -0.724 6.459 1.00 87.50 97 GLU A C 1
ATOM 708 O O . GLU A 1 97 ? 17.285 -1.151 6.638 1.00 87.50 97 GLU A O 1
ATOM 713 N N . CYS A 1 98 ? 18.784 -0.131 5.319 1.00 89.75 98 CYS A N 1
ATOM 714 C CA . CYS A 1 98 ? 17.852 0.099 4.230 1.00 89.75 98 CYS A CA 1
ATOM 715 C C . CYS A 1 98 ? 17.398 -1.185 3.551 1.00 89.75 98 CYS A C 1
ATOM 717 O O . CYS A 1 98 ? 16.242 -1.244 3.147 1.00 89.75 98 CYS A O 1
ATOM 719 N N . ALA A 1 99 ? 18.231 -2.223 3.465 1.00 87.38 99 ALA A N 1
ATOM 720 C CA . ALA A 1 99 ? 17.814 -3.520 2.941 1.00 87.38 99 ALA A CA 1
ATOM 721 C C . ALA A 1 99 ? 16.650 -4.101 3.762 1.00 87.38 99 ALA A C 1
ATOM 723 O O . ALA A 1 99 ? 15.653 -4.551 3.197 1.00 87.38 99 ALA A O 1
ATOM 724 N N . THR A 1 100 ? 16.727 -3.995 5.090 1.00 84.81 100 THR A N 1
ATOM 725 C CA . THR A 1 100 ? 15.670 -4.461 5.998 1.00 84.81 100 THR A CA 1
ATOM 726 C C . THR A 1 100 ? 14.390 -3.634 5.862 1.00 84.81 100 THR A C 1
ATOM 728 O O . THR A 1 100 ? 13.297 -4.186 5.722 1.00 84.81 100 THR A O 1
ATOM 731 N N . ILE A 1 101 ? 14.515 -2.303 5.854 1.00 86.06 101 ILE A N 1
ATOM 732 C CA . ILE A 1 101 ? 13.370 -1.389 5.713 1.00 86.06 101 ILE A CA 1
ATOM 733 C C . ILE A 1 101 ? 12.700 -1.558 4.344 1.00 86.06 101 ILE A C 1
ATOM 735 O O . ILE A 1 101 ? 11.473 -1.576 4.247 1.00 86.06 101 ILE A O 1
ATOM 739 N N . ASN A 1 102 ? 13.494 -1.703 3.283 1.00 82.62 102 ASN A N 1
ATOM 740 C CA . ASN A 1 102 ? 12.996 -1.880 1.925 1.00 82.62 102 ASN A CA 1
ATOM 741 C C . ASN A 1 102 ? 12.325 -3.244 1.746 1.00 82.62 102 ASN A C 1
ATOM 743 O O . ASN A 1 102 ? 11.326 -3.316 1.033 1.00 82.62 102 ASN A O 1
ATOM 747 N N . ALA A 1 103 ? 12.815 -4.301 2.405 1.00 84.12 103 ALA A N 1
ATOM 748 C CA . ALA A 1 103 ? 12.146 -5.599 2.422 1.00 84.12 103 ALA A CA 1
ATOM 749 C C . ALA A 1 103 ? 10.745 -5.487 3.043 1.00 84.12 103 ALA A C 1
ATOM 751 O O . ALA A 1 103 ? 9.763 -5.840 2.392 1.00 84.12 103 ALA A O 1
ATOM 752 N N . GLU A 1 104 ? 10.628 -4.878 4.228 1.00 83.75 104 GLU A N 1
ATOM 753 C CA . GLU A 1 104 ? 9.325 -4.662 4.875 1.00 83.75 104 GLU A CA 1
ATOM 754 C C . GLU A 1 104 ? 8.407 -3.764 4.020 1.00 83.75 104 GLU A C 1
ATOM 756 O O . GLU A 1 104 ? 7.207 -4.017 3.887 1.00 83.75 104 GLU A O 1
ATOM 761 N N . ALA A 1 105 ? 8.948 -2.699 3.419 1.00 84.25 105 ALA A N 1
ATOM 762 C CA . ALA A 1 105 ? 8.189 -1.805 2.545 1.00 84.25 105 ALA A CA 1
ATOM 763 C C . ALA A 1 105 ? 7.695 -2.516 1.277 1.00 84.25 105 ALA A C 1
ATOM 765 O O . ALA A 1 105 ? 6.564 -2.283 0.844 1.00 84.25 105 ALA A O 1
ATOM 766 N N . ARG A 1 106 ? 8.515 -3.404 0.703 1.00 86.44 106 ARG A N 1
ATOM 767 C CA . ARG A 1 106 ? 8.143 -4.235 -0.442 1.00 86.44 106 ARG A CA 1
ATOM 768 C C . ARG A 1 106 ? 7.021 -5.191 -0.065 1.00 86.44 106 ARG A C 1
ATOM 770 O O . ARG A 1 106 ? 6.019 -5.212 -0.769 1.00 86.44 106 ARG A O 1
ATOM 777 N N . GLU A 1 107 ? 7.146 -5.918 1.041 1.00 89.19 107 GLU A N 1
ATOM 778 C CA . GLU A 1 107 ? 6.099 -6.828 1.519 1.00 89.19 107 GLU A CA 1
ATOM 779 C C . GLU A 1 107 ? 4.784 -6.079 1.772 1.00 89.19 107 GLU A C 1
ATOM 781 O O . GLU A 1 107 ? 3.733 -6.503 1.300 1.00 89.19 107 GLU A O 1
ATOM 786 N N . LYS A 1 108 ? 4.828 -4.893 2.400 1.00 88.75 108 LYS A N 1
ATOM 787 C CA . LYS A 1 108 ? 3.643 -4.023 2.544 1.00 88.75 108 LYS A CA 1
ATOM 788 C C . LYS A 1 108 ? 3.057 -3.605 1.197 1.00 88.75 108 LYS A C 1
ATOM 790 O O . LYS A 1 108 ? 1.836 -3.562 1.053 1.00 88.75 108 LYS A O 1
ATOM 795 N N . GLY A 1 109 ? 3.911 -3.286 0.227 1.00 89.00 109 GLY A N 1
ATOM 796 C CA . GLY A 1 109 ? 3.504 -2.968 -1.137 1.00 89.00 109 GLY A CA 1
ATOM 797 C C . GLY A 1 109 ? 2.775 -4.134 -1.802 1.00 89.00 109 GLY A C 1
ATOM 798 O O . GLY A 1 109 ? 1.700 -3.936 -2.366 1.00 89.00 109 GLY A O 1
ATOM 799 N N . GLU A 1 110 ? 3.306 -5.350 -1.679 1.00 91.69 110 GLU A N 1
ATOM 800 C CA . GLU A 1 110 ? 2.664 -6.569 -2.182 1.00 91.69 110 GLU A CA 1
ATOM 801 C C . GLU A 1 110 ? 1.332 -6.850 -1.462 1.00 91.69 110 GLU A C 1
ATOM 803 O O . GLU A 1 110 ? 0.332 -7.118 -2.123 1.00 91.69 110 GLU A O 1
ATOM 808 N N . CYS A 1 111 ? 1.237 -6.644 -0.143 1.00 93.44 111 CYS A N 1
ATOM 809 C CA . CYS A 1 111 ? -0.047 -6.715 0.568 1.00 93.44 111 CYS A CA 1
ATOM 810 C C . CYS A 1 111 ? -1.070 -5.698 0.049 1.00 93.44 111 CYS A C 1
ATOM 812 O O . CYS A 1 111 ? -2.258 -6.001 -0.082 1.00 93.44 111 CYS A O 1
ATOM 814 N N . GLY A 1 112 ? -0.616 -4.479 -0.255 1.00 92.19 112 GLY A N 1
ATOM 815 C CA . GLY A 1 112 ? -1.444 -3.440 -0.856 1.00 92.19 112 GLY A CA 1
ATOM 816 C C . GLY A 1 112 ? -1.962 -3.843 -2.236 1.00 92.19 112 GLY A C 1
ATOM 817 O O . GLY A 1 112 ? -3.149 -3.666 -2.513 1.00 92.19 112 GLY A O 1
ATOM 818 N N . LYS A 1 113 ? -1.100 -4.429 -3.077 1.00 93.50 113 LYS A N 1
ATOM 819 C CA . LYS A 1 113 ? -1.476 -4.958 -4.396 1.00 93.50 113 LYS A CA 1
ATOM 820 C C . LYS A 1 113 ? -2.466 -6.111 -4.284 1.00 93.50 113 LYS A C 1
ATOM 822 O O . LYS A 1 113 ? -3.470 -6.088 -4.987 1.00 93.50 113 LYS A O 1
ATOM 827 N N . MET A 1 114 ? -2.227 -7.056 -3.377 1.00 95.25 114 MET A N 1
ATOM 828 C CA . MET A 1 114 ? -3.122 -8.182 -3.111 1.00 95.25 114 MET A CA 1
ATOM 829 C C . MET A 1 114 ? -4.522 -7.683 -2.734 1.00 95.25 114 MET A C 1
ATOM 831 O O . MET A 1 114 ? -5.494 -7.971 -3.428 1.00 95.25 114 MET A O 1
ATOM 835 N N . LYS A 1 115 ? -4.614 -6.795 -1.737 1.00 93.81 115 LYS A N 1
ATOM 836 C CA . LYS A 1 115 ? -5.885 -6.191 -1.305 1.00 93.81 115 LYS A CA 1
ATOM 837 C C . LYS A 1 115 ? -6.560 -5.362 -2.400 1.00 93.81 115 LYS A C 1
ATOM 839 O O . LYS A 1 115 ? -7.787 -5.278 -2.464 1.00 93.81 115 LYS A O 1
ATOM 844 N N . PHE A 1 116 ? -5.775 -4.689 -3.240 1.00 93.56 116 PHE A N 1
ATOM 845 C CA . PHE A 1 116 ? -6.301 -3.942 -4.379 1.00 93.56 116 PHE A CA 1
ATOM 846 C C . PHE A 1 116 ? -6.900 -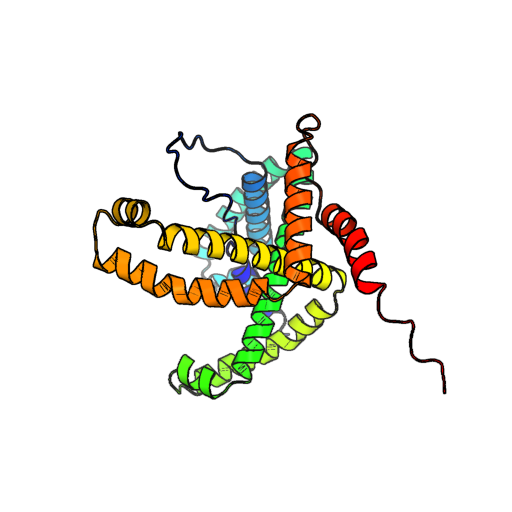4.879 -5.432 1.00 93.56 116 PHE A C 1
ATOM 848 O O . PHE A 1 116 ? -8.021 -4.635 -5.875 1.00 93.56 116 PHE A O 1
ATOM 855 N N . ALA A 1 117 ? -6.195 -5.953 -5.792 1.00 95.69 117 ALA A N 1
ATOM 856 C CA . ALA A 1 117 ? -6.669 -6.950 -6.744 1.00 95.69 117 ALA A CA 1
ATOM 857 C C . ALA A 1 117 ? -7.943 -7.650 -6.240 1.00 95.69 117 ALA A C 1
ATOM 859 O O . ALA A 1 117 ? -8.914 -7.742 -6.985 1.00 95.69 117 ALA A O 1
ATOM 860 N N . GLU A 1 118 ? -8.004 -8.026 -4.959 1.00 95.75 118 GLU A N 1
ATOM 861 C CA . GLU A 1 118 ? -9.208 -8.591 -4.329 1.00 95.75 118 GLU A CA 1
ATOM 862 C C . GLU A 1 118 ? -10.414 -7.650 -4.444 1.00 95.75 118 GLU A C 1
ATOM 864 O O . GLU A 1 118 ? -11.484 -8.047 -4.905 1.00 95.75 118 GLU A O 1
ATOM 869 N N . LYS A 1 119 ? -10.243 -6.368 -4.091 1.00 95.75 119 LYS A N 1
ATOM 870 C CA . LYS A 1 119 ? -11.307 -5.358 -4.228 1.00 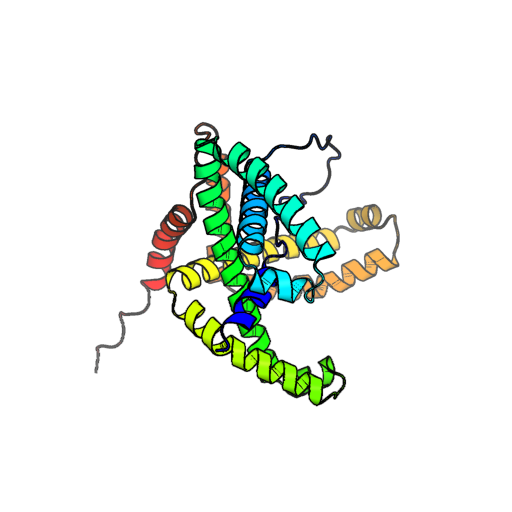95.75 119 LYS A CA 1
ATOM 871 C C . LYS A 1 119 ? -11.725 -5.146 -5.674 1.00 95.75 119 LYS A C 1
ATOM 873 O O . LYS A 1 119 ? -12.898 -4.899 -5.949 1.00 95.75 119 LYS A O 1
ATOM 878 N N . MET A 1 120 ? -10.762 -5.188 -6.584 1.00 96.19 120 MET A N 1
ATOM 879 C CA . MET A 1 120 ? -10.999 -5.008 -8.003 1.00 96.19 120 MET A CA 1
ATOM 880 C C . MET A 1 120 ? -11.824 -6.164 -8.573 1.00 96.19 120 MET A C 1
ATOM 882 O O . MET A 1 120 ? -12.788 -5.907 -9.287 1.00 96.19 120 MET A O 1
ATOM 886 N N . LEU A 1 121 ? -11.521 -7.405 -8.187 1.00 97.12 121 LEU A N 1
ATOM 887 C CA . LEU A 1 121 ? -12.305 -8.589 -8.545 1.00 97.12 121 LEU A CA 1
ATOM 888 C C . LEU A 1 121 ? -13.699 -8.573 -7.917 1.00 97.12 121 LEU A C 1
ATOM 890 O O . LEU A 1 121 ? -14.683 -8.805 -8.615 1.00 97.12 121 LEU A O 1
ATOM 894 N N . ALA A 1 122 ? -13.804 -8.222 -6.633 1.00 97.44 122 ALA A N 1
ATOM 895 C CA . ALA A 1 122 ? -15.092 -8.096 -5.956 1.00 97.44 122 ALA A CA 1
ATOM 896 C C . ALA A 1 122 ? -15.991 -7.040 -6.625 1.00 97.44 122 ALA A C 1
ATOM 898 O O . ALA A 1 122 ? -17.185 -7.262 -6.810 1.00 97.44 122 ALA A O 1
ATOM 899 N N . MET A 1 123 ? -15.418 -5.902 -7.037 1.00 96.56 123 MET A N 1
ATOM 900 C CA . MET A 1 123 ? -16.144 -4.882 -7.795 1.00 96.56 123 MET A CA 1
ATOM 901 C C . MET A 1 123 ? -16.488 -5.360 -9.208 1.00 96.56 123 MET A C 1
ATOM 903 O O . MET A 1 123 ? -17.585 -5.083 -9.677 1.00 96.56 123 MET A O 1
ATOM 907 N N . ALA A 1 124 ? -15.589 -6.085 -9.880 1.00 97.19 124 ALA A N 1
ATOM 908 C CA . ALA A 1 124 ? -15.825 -6.614 -11.223 1.00 97.19 124 ALA A CA 1
ATOM 909 C C . ALA A 1 124 ? -16.994 -7.615 -11.267 1.00 97.19 124 ALA A C 1
ATOM 911 O O . ALA A 1 124 ? -17.691 -7.690 -12.277 1.00 97.19 124 ALA A O 1
ATOM 912 N N . GLY A 1 125 ? -17.223 -8.337 -10.165 1.00 97.06 125 GLY A N 1
ATOM 913 C CA . GLY A 1 125 ? -18.367 -9.230 -9.973 1.00 97.06 125 GLY A CA 1
ATOM 914 C C . GLY A 1 125 ? -19.661 -8.548 -9.511 1.00 97.06 125 GLY A C 1
ATOM 915 O O . GLY A 1 125 ? -20.654 -9.238 -9.310 1.00 97.06 125 GLY A O 1
ATOM 916 N N . ASN A 1 126 ? -19.680 -7.221 -9.323 1.00 97.81 126 ASN A N 1
ATOM 917 C CA . ASN A 1 126 ? -20.862 -6.473 -8.886 1.00 97.81 126 ASN A CA 1
ATOM 918 C C . ASN A 1 126 ? -21.312 -5.482 -9.972 1.00 97.81 126 ASN A C 1
ATOM 920 O O . ASN A 1 126 ? -20.886 -4.323 -10.002 1.00 97.81 126 ASN A O 1
ATOM 924 N N . ASP A 1 127 ? -22.203 -5.940 -10.853 1.00 97.88 127 ASP A N 1
ATOM 925 C CA . ASP A 1 127 ? -22.674 -5.161 -12.004 1.00 97.88 127 ASP A CA 1
ATOM 926 C C . ASP A 1 127 ? -23.348 -3.843 -11.605 1.00 97.88 127 ASP A C 1
ATOM 928 O O . ASP A 1 127 ? -23.084 -2.815 -12.226 1.00 97.88 127 ASP A O 1
ATOM 932 N N . THR A 1 128 ? -24.138 -3.815 -10.529 1.00 98.06 128 THR A N 1
ATOM 933 C CA . THR A 1 128 ? -24.774 -2.581 -10.038 1.00 98.06 128 THR A CA 1
ATOM 934 C C . THR A 1 128 ? -23.741 -1.555 -9.564 1.00 98.06 128 THR A C 1
ATOM 936 O O . THR A 1 128 ? -23.852 -0.361 -9.867 1.00 98.06 128 THR A O 1
ATOM 939 N N . ALA A 1 129 ? -22.704 -1.997 -8.845 1.00 96.81 129 ALA A N 1
ATOM 940 C CA . ALA A 1 129 ? -21.618 -1.124 -8.406 1.00 96.81 129 ALA A CA 1
ATOM 941 C C . ALA A 1 129 ? -20.824 -0.582 -9.602 1.00 96.81 129 ALA A C 1
ATOM 943 O O . ALA A 1 129 ? -20.484 0.603 -9.617 1.00 96.81 129 ALA A O 1
ATOM 944 N N . LEU A 1 130 ? -20.575 -1.409 -10.621 1.00 98.00 130 LEU A N 1
ATOM 945 C CA . LEU A 1 130 ? -19.915 -1.001 -11.863 1.00 98.00 130 LEU A CA 1
ATOM 946 C C . LEU A 1 130 ? -20.748 0.009 -12.652 1.00 98.00 130 LEU A C 1
ATOM 948 O O . LEU A 1 130 ? -20.235 1.066 -13.017 1.00 98.00 130 LEU A O 1
ATOM 952 N N . GLN A 1 131 ? -22.030 -0.277 -12.867 1.00 97.94 131 GLN A N 1
ATOM 953 C CA . GLN A 1 131 ? -22.980 0.619 -13.525 1.00 97.94 131 GLN A CA 1
ATOM 954 C C . GLN A 1 131 ? -23.033 1.979 -12.828 1.00 97.94 131 GLN A C 1
ATOM 956 O O . GLN A 1 131 ? -22.887 3.014 -13.478 1.00 97.94 131 GLN A O 1
ATOM 961 N N . THR A 1 132 ? -23.119 1.989 -11.496 1.00 97.88 132 THR A N 1
ATOM 962 C CA . THR A 1 132 ? -23.087 3.219 -10.692 1.00 97.88 132 THR A CA 1
ATOM 963 C C . THR A 1 132 ? -21.752 3.950 -10.843 1.00 97.88 132 THR A C 1
ATOM 965 O O . THR A 1 132 ? -21.711 5.151 -11.117 1.00 97.88 132 THR A O 1
ATOM 968 N N . LYS A 1 133 ? -20.632 3.230 -10.705 1.00 97.25 133 LYS A N 1
ATOM 969 C CA . LYS A 1 133 ? -19.279 3.798 -10.750 1.00 97.25 133 LYS A CA 1
ATOM 970 C C . LYS A 1 133 ? -18.945 4.402 -12.112 1.00 97.25 133 LYS A C 1
ATOM 972 O O . LYS A 1 133 ? -18.298 5.449 -12.174 1.00 97.25 133 LYS A O 1
ATOM 977 N N . PHE A 1 134 ? -19.375 3.745 -13.184 1.00 97.75 134 PHE A N 1
ATOM 978 C CA . PHE A 1 134 ? -19.083 4.117 -14.565 1.00 97.75 134 PHE A CA 1
ATOM 979 C C . PHE A 1 134 ? -20.252 4.808 -15.270 1.00 97.75 134 PHE A C 1
ATOM 981 O O . PHE A 1 134 ? -20.154 5.064 -16.467 1.00 97.75 134 PHE A O 1
ATOM 988 N N . LYS A 1 135 ? -21.316 5.173 -14.541 1.00 97.81 135 LYS A N 1
ATOM 989 C CA . LYS A 1 135 ? -22.504 5.866 -15.068 1.00 97.81 135 LYS A CA 1
ATOM 990 C C . LYS A 1 135 ? -23.096 5.158 -16.294 1.00 97.81 135 LYS A C 1
ATOM 992 O O . LYS A 1 135 ? -23.347 5.793 -17.312 1.00 97.81 135 LYS A O 1
ATOM 997 N N . ASN A 1 136 ? -23.240 3.836 -16.210 1.00 97.38 136 ASN A N 1
ATOM 998 C CA . ASN A 1 136 ? -23.707 2.971 -17.300 1.00 97.38 136 ASN A CA 1
ATOM 999 C C . ASN A 1 136 ? -22.863 3.035 -18.591 1.00 97.38 136 ASN A C 1
ATOM 1001 O O . ASN A 1 136 ? -23.330 2.654 -19.660 1.00 97.38 136 ASN A O 1
ATOM 1005 N N . ASN A 1 137 ? -21.609 3.498 -18.529 1.00 98.06 137 ASN A N 1
ATOM 1006 C CA . ASN A 1 137 ? -20.713 3.469 -19.683 1.00 98.06 137 ASN A CA 1
ATOM 1007 C C . ASN A 1 137 ? -20.154 2.053 -19.892 1.00 98.06 137 ASN A C 1
ATOM 1009 O O . ASN A 1 137 ? -19.190 1.662 -19.228 1.00 98.06 137 ASN A O 1
ATOM 1013 N N . GLN A 1 138 ? -20.746 1.313 -20.832 1.00 98.00 138 GLN A N 1
ATOM 1014 C CA . GLN A 1 138 ? -20.409 -0.090 -21.084 1.00 98.00 138 GLN A CA 1
ATOM 1015 C C . GLN A 1 138 ? -18.928 -0.297 -21.434 1.00 98.00 138 GLN A C 1
ATOM 1017 O O . GLN A 1 138 ? -18.274 -1.142 -20.836 1.00 98.00 138 GLN A O 1
ATOM 1022 N N . THR A 1 139 ? -18.342 0.549 -22.287 1.00 98.06 139 THR A N 1
ATOM 1023 C CA . THR A 1 139 ? -16.920 0.446 -22.665 1.00 98.06 139 THR A CA 1
ATOM 1024 C C . THR A 1 139 ? -15.981 0.534 -21.458 1.00 98.06 139 THR A C 1
ATOM 1026 O O . THR A 1 139 ? -14.994 -0.196 -21.380 1.00 98.06 139 THR A O 1
ATOM 1029 N N . LYS A 1 140 ? -16.272 1.411 -20.487 1.00 97.69 140 LYS A N 1
ATOM 1030 C CA . LYS A 1 140 ? -15.473 1.523 -19.254 1.00 97.69 140 LYS A CA 1
ATOM 1031 C C . LYS A 1 140 ? -15.678 0.335 -18.319 1.00 97.69 140 LYS A C 1
ATOM 1033 O O . LYS A 1 140 ? -14.720 -0.077 -17.669 1.00 97.69 140 LYS A O 1
ATOM 1038 N N . ILE A 1 141 ? -16.899 -0.195 -18.253 1.00 97.88 141 ILE A N 1
ATOM 1039 C CA . ILE A 1 141 ? -17.224 -1.399 -17.480 1.00 97.88 141 ILE A CA 1
ATOM 1040 C C . ILE A 1 141 ? -16.443 -2.594 -18.032 1.00 97.88 141 ILE A C 1
ATOM 1042 O O . ILE A 1 141 ? -15.745 -3.263 -17.270 1.00 97.88 141 ILE A O 1
ATOM 1046 N N . ASP A 1 142 ? -16.479 -2.806 -19.347 1.00 97.75 142 ASP A N 1
ATOM 1047 C CA . ASP A 1 142 ? -15.780 -3.909 -20.010 1.00 97.75 142 ASP A CA 1
ATOM 1048 C C . ASP A 1 142 ? -14.262 -3.778 -19.855 1.00 97.75 142 ASP A C 1
ATOM 1050 O O . ASP A 1 142 ? -13.587 -4.738 -19.486 1.00 97.75 142 ASP A O 1
ATOM 1054 N N . ALA A 1 143 ? -13.718 -2.567 -20.029 1.00 97.00 143 ALA A N 1
ATOM 1055 C CA . ALA A 1 143 ? -12.300 -2.299 -19.795 1.00 97.00 143 ALA A CA 1
ATOM 1056 C C . ALA A 1 143 ? -11.886 -2.567 -18.336 1.00 97.00 143 ALA A C 1
ATOM 1058 O O . ALA A 1 143 ? -10.794 -3.081 -18.080 1.00 97.00 143 ALA A O 1
ATOM 1059 N N . PHE A 1 144 ? -12.748 -2.243 -17.365 1.00 97.19 144 PHE A N 1
ATOM 1060 C CA . PHE A 1 144 ? -12.497 -2.542 -15.958 1.00 97.19 144 PHE A CA 1
ATOM 1061 C C . PHE A 1 144 ? -12.527 -4.048 -15.684 1.00 97.19 144 PHE A C 1
ATOM 1063 O O . PHE A 1 144 ? -11.600 -4.552 -15.049 1.00 97.19 144 PHE A O 1
ATOM 1070 N N . LYS A 1 145 ? -13.540 -4.766 -16.190 1.00 97.69 145 LYS A N 1
ATOM 1071 C CA . LYS A 1 145 ? -13.643 -6.227 -16.067 1.00 97.69 145 LYS A CA 1
ATOM 1072 C C . LYS A 1 145 ? -12.428 -6.915 -16.689 1.00 97.69 145 LYS A C 1
ATOM 1074 O O . LYS A 1 145 ? -11.788 -7.712 -16.015 1.00 97.69 145 LYS A O 1
ATOM 1079 N N . ALA A 1 146 ? -12.025 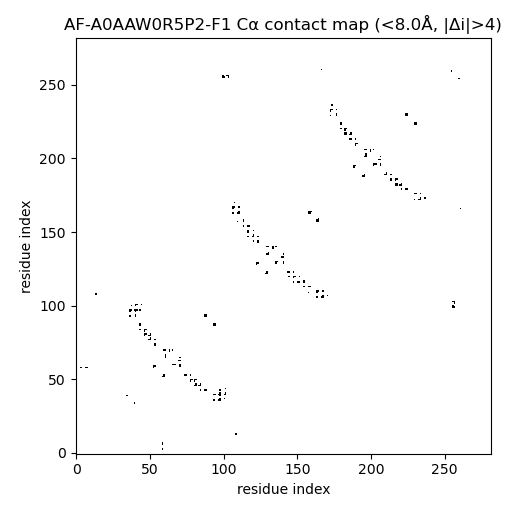-6.530 -17.901 1.00 96.19 146 ALA A N 1
ATOM 1080 C CA . ALA A 1 146 ? -10.836 -7.075 -18.560 1.00 96.19 146 ALA A CA 1
ATOM 1081 C C . ALA A 1 146 ? -9.555 -6.847 -17.740 1.00 96.19 146 ALA A C 1
ATOM 1083 O O . ALA A 1 146 ? -8.737 -7.752 -17.578 1.00 96.19 146 ALA A O 1
ATOM 1084 N N . LYS A 1 147 ? -9.392 -5.650 -17.160 1.00 94.12 147 LYS A N 1
ATOM 1085 C CA . LYS A 1 147 ? -8.261 -5.370 -16.270 1.00 94.12 147 LYS A CA 1
ATOM 1086 C C . LYS A 1 147 ? -8.323 -6.226 -14.997 1.00 94.12 147 LYS A C 1
ATOM 1088 O O . LYS A 1 147 ? -7.276 -6.636 -14.505 1.00 94.12 147 LYS A O 1
ATOM 1093 N N . ALA A 1 148 ? -9.516 -6.464 -14.448 1.00 96.12 148 ALA A N 1
ATOM 1094 C CA . ALA A 1 148 ? -9.703 -7.261 -13.235 1.00 96.12 148 ALA A CA 1
ATOM 1095 C C . ALA A 1 148 ? -9.358 -8.731 -13.493 1.00 96.12 148 ALA A C 1
ATOM 1097 O O . ALA A 1 148 ? -8.625 -9.326 -12.711 1.00 96.12 148 ALA A O 1
ATOM 1098 N N . GLU A 1 149 ? -9.791 -9.275 -14.632 1.00 93.75 149 GLU A N 1
ATOM 1099 C CA . GLU A 1 149 ? -9.403 -10.608 -15.100 1.00 93.75 149 GLU A CA 1
ATOM 1100 C C . GLU A 1 149 ? -7.881 -10.741 -15.233 1.00 93.75 149 GLU A C 1
ATOM 1102 O O . GLU A 1 149 ? -7.304 -11.707 -14.738 1.00 93.75 149 GLU A O 1
ATOM 1107 N N . GLY A 1 150 ? -7.210 -9.730 -15.798 1.00 91.62 150 GLY A N 1
ATOM 1108 C CA . GLY A 1 150 ? -5.747 -9.699 -15.875 1.00 91.62 150 GLY A CA 1
ATOM 1109 C C . GLY A 1 150 ? -5.050 -9.742 -14.507 1.00 91.62 150 GLY A C 1
ATOM 1110 O O . GLY A 1 150 ? -3.968 -10.308 -14.393 1.00 91.62 150 GLY A O 1
ATOM 1111 N N . ALA A 1 151 ? -5.680 -9.208 -13.456 1.00 94.19 151 ALA A N 1
ATOM 1112 C CA . ALA A 1 151 ? -5.138 -9.223 -12.097 1.00 94.19 151 ALA A CA 1
ATOM 1113 C C . ALA A 1 151 ? -5.328 -10.568 -11.366 1.00 94.19 151 ALA A C 1
ATOM 1115 O O . ALA A 1 151 ? -4.730 -10.757 -10.306 1.00 94.19 151 ALA A O 1
ATOM 1116 N N . LYS A 1 152 ? -6.131 -11.510 -11.894 1.00 95.12 152 LYS A N 1
ATOM 1117 C CA . LYS A 1 152 ? -6.380 -12.811 -11.239 1.00 95.12 152 LYS A CA 1
ATOM 1118 C C . LYS A 1 152 ? -5.115 -13.647 -11.099 1.00 95.12 152 LYS A C 1
ATOM 1120 O O . LYS A 1 152 ? -4.889 -14.218 -10.037 1.00 95.12 152 LYS A O 1
ATOM 1125 N N . ALA A 1 153 ? -4.302 -13.713 -12.153 1.00 92.56 153 ALA A N 1
ATOM 1126 C CA . ALA A 1 153 ? -3.066 -14.493 -12.141 1.00 92.56 153 ALA A CA 1
ATOM 1127 C C . ALA A 1 153 ? -2.071 -13.943 -11.107 1.00 92.56 153 ALA A C 1
ATOM 1129 O O . ALA A 1 153 ? -1.525 -14.704 -10.311 1.00 92.56 153 ALA A O 1
ATOM 1130 N N . ASP A 1 154 ? -1.908 -12.617 -11.064 1.00 90.44 154 ASP A N 1
ATOM 1131 C CA . ASP A 1 154 ? -1.055 -11.945 -10.081 1.00 90.44 154 ASP A CA 1
ATOM 1132 C C . ASP A 1 154 ? -1.570 -12.159 -8.653 1.00 90.44 154 ASP A C 1
ATOM 1134 O O . ASP A 1 154 ? -0.786 -12.426 -7.742 1.00 90.44 154 ASP A O 1
ATOM 1138 N N . LEU A 1 155 ? -2.890 -12.078 -8.449 1.00 95.88 155 LEU A N 1
ATOM 1139 C CA . LEU A 1 155 ? -3.492 -12.338 -7.147 1.00 95.88 155 LEU A CA 1
ATOM 1140 C C . LEU A 1 155 ? -3.253 -13.780 -6.694 1.00 95.88 155 LEU A C 1
ATOM 1142 O O . LEU A 1 155 ? -2.813 -13.980 -5.567 1.00 95.88 155 LEU A O 1
ATOM 1146 N N . ALA A 1 156 ? -3.479 -14.764 -7.566 1.00 95.31 156 ALA A N 1
ATOM 1147 C CA . ALA A 1 156 ? -3.233 -16.169 -7.258 1.00 95.31 156 ALA A CA 1
ATOM 1148 C C . ALA A 1 156 ? -1.754 -16.425 -6.923 1.00 95.31 156 ALA A C 1
ATOM 1150 O O . ALA A 1 156 ? -1.453 -17.138 -5.968 1.00 95.31 156 ALA A O 1
ATOM 1151 N N . ALA A 1 157 ? -0.827 -15.792 -7.650 1.00 94.44 157 ALA A N 1
ATOM 1152 C CA . ALA A 1 157 ? 0.602 -15.880 -7.359 1.00 94.44 157 ALA A CA 1
ATOM 1153 C C . ALA A 1 157 ? 0.962 -15.262 -5.994 1.00 94.44 157 ALA A C 1
ATOM 1155 O O . ALA A 1 157 ? 1.732 -15.855 -5.237 1.00 94.44 157 ALA A O 1
ATOM 1156 N N . MET A 1 158 ? 0.391 -14.100 -5.648 1.00 94.56 158 MET A N 1
ATOM 1157 C CA . MET A 1 158 ? 0.587 -13.471 -4.333 1.00 94.56 158 MET A CA 1
ATOM 1158 C C . MET A 1 158 ? -0.022 -14.309 -3.199 1.00 94.56 158 MET A C 1
ATOM 1160 O O . MET A 1 158 ? 0.622 -14.491 -2.169 1.00 94.56 158 MET A O 1
ATOM 1164 N N . GLN A 1 159 ? -1.224 -14.858 -3.396 1.00 94.25 159 GLN A N 1
ATOM 1165 C CA . GLN A 1 159 ? -1.917 -15.705 -2.418 1.00 94.25 159 GLN A CA 1
ATOM 1166 C C . GLN A 1 159 ? -1.247 -17.075 -2.237 1.00 94.25 159 GLN A C 1
ATOM 1168 O O . GLN A 1 159 ? -1.306 -17.646 -1.152 1.00 94.25 159 GLN A O 1
ATOM 1173 N N . GLY A 1 160 ? -0.566 -17.590 -3.264 1.00 95.75 160 GLY A N 1
ATOM 1174 C CA . GLY A 1 160 ? 0.243 -18.808 -3.169 1.00 95.75 160 GLY A CA 1
ATOM 1175 C C . GLY A 1 160 ? 1.541 -18.639 -2.369 1.00 95.75 160 GLY A C 1
ATOM 1176 O O . GLY A 1 160 ? 2.165 -19.630 -1.994 1.00 95.75 160 GLY A O 1
ATOM 1177 N N . ASN A 1 161 ? 1.968 -17.404 -2.081 1.00 95.06 161 ASN A N 1
ATOM 1178 C CA . ASN A 1 161 ? 3.159 -17.138 -1.281 1.00 95.06 161 ASN A CA 1
ATOM 1179 C C . ASN A 1 161 ? 2.808 -17.088 0.216 1.00 95.06 161 ASN A C 1
ATOM 1181 O O . ASN A 1 161 ? 2.428 -16.042 0.741 1.00 95.06 161 ASN A O 1
ATOM 1185 N N . ALA A 1 162 ? 2.981 -18.218 0.908 1.00 93.81 162 ALA A N 1
ATOM 1186 C CA . ALA A 1 162 ? 2.626 -18.377 2.323 1.00 93.81 162 ALA A CA 1
ATOM 1187 C C . ALA A 1 162 ? 3.300 -17.357 3.267 1.00 93.81 162 ALA A C 1
ATOM 1189 O O . ALA A 1 162 ? 2.701 -16.917 4.253 1.00 93.81 162 ALA A O 1
ATOM 1190 N N . THR A 1 163 ? 4.540 -16.953 2.976 1.00 91.56 163 THR A N 1
ATOM 1191 C CA . THR A 1 163 ? 5.255 -15.938 3.767 1.00 91.56 163 THR A CA 1
ATOM 1192 C C . THR A 1 163 ? 4.599 -14.571 3.604 1.00 91.56 163 THR A C 1
ATOM 1194 O O . THR A 1 163 ? 4.338 -13.884 4.593 1.00 91.56 163 THR A O 1
ATOM 1197 N N . LEU A 1 164 ? 4.276 -14.195 2.363 1.00 91.12 164 LEU A N 1
ATOM 1198 C CA . LEU A 1 164 ? 3.589 -12.944 2.064 1.00 91.12 164 LEU A CA 1
ATOM 1199 C C . LEU A 1 164 ? 2.191 -12.917 2.689 1.00 91.12 164 LEU A C 1
ATOM 1201 O O . LEU A 1 164 ? 1.854 -11.941 3.352 1.00 91.12 164 LEU A O 1
ATOM 1205 N N . THR A 1 165 ? 1.386 -13.971 2.537 1.00 92.62 165 THR A N 1
ATOM 1206 C CA . THR A 1 165 ? 0.029 -14.012 3.109 1.00 92.62 165 THR A CA 1
ATOM 1207 C C . THR A 1 165 ? 0.048 -13.900 4.631 1.00 92.62 165 THR A C 1
ATOM 1209 O O . THR A 1 165 ? -0.745 -13.145 5.201 1.00 92.62 165 THR A O 1
ATOM 1212 N N . SER A 1 166 ? 0.998 -14.569 5.288 1.00 90.19 166 SER A N 1
ATOM 1213 C CA . SER A 1 166 ? 1.205 -14.471 6.737 1.00 90.19 166 SER A CA 1
ATOM 1214 C C . SER A 1 166 ? 1.574 -13.047 7.150 1.00 90.19 166 SER A C 1
ATOM 1216 O O . SER A 1 166 ? 0.959 -12.479 8.055 1.00 90.19 166 SER A O 1
ATOM 1218 N N . PHE A 1 167 ? 2.518 -12.421 6.440 1.00 89.12 167 PHE A N 1
ATOM 1219 C CA . PHE A 1 167 ? 2.887 -11.029 6.679 1.00 89.12 167 PHE A CA 1
ATOM 1220 C C . PHE A 1 167 ? 1.697 -10.075 6.475 1.00 89.12 167 PHE A C 1
ATOM 1222 O O . PHE A 1 167 ? 1.440 -9.206 7.312 1.00 89.12 167 PHE A O 1
ATOM 1229 N N . CYS A 1 168 ? 0.922 -10.245 5.402 1.00 91.75 168 CYS A N 1
ATOM 1230 C CA . CYS A 1 168 ? -0.240 -9.408 5.107 1.00 91.75 168 CYS A CA 1
ATOM 1231 C C . CYS A 1 168 ? -1.369 -9.557 6.127 1.00 91.75 168 CYS A C 1
ATOM 1233 O O . CYS A 1 168 ? -2.039 -8.566 6.436 1.00 91.75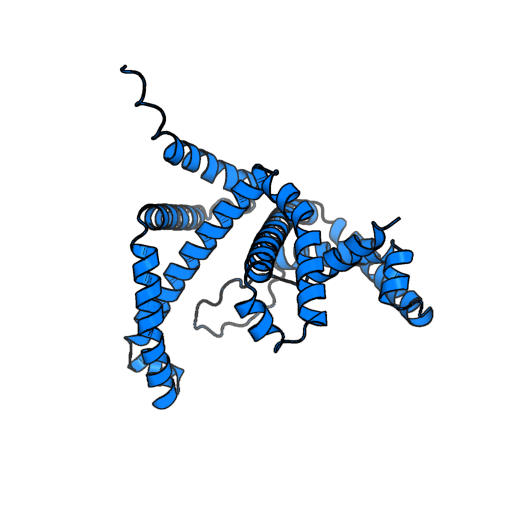 168 CYS A O 1
ATOM 1235 N N . SER A 1 169 ? -1.555 -10.757 6.680 1.00 89.88 169 SER A N 1
ATOM 1236 C CA . SER A 1 169 ? -2.481 -10.998 7.788 1.00 89.88 169 SER A CA 1
ATOM 1237 C C . SER A 1 169 ? -2.079 -10.177 9.015 1.00 89.88 169 SER A C 1
ATOM 1239 O O . SER A 1 169 ? -2.855 -9.345 9.487 1.00 89.88 169 SER A O 1
ATOM 1241 N N . VAL A 1 170 ? -0.810 -10.267 9.432 1.00 87.56 170 VAL A N 1
ATOM 1242 C CA . VAL A 1 170 ? -0.272 -9.484 10.558 1.00 87.56 170 VAL A CA 1
ATOM 1243 C C . VAL A 1 170 ? -0.419 -7.975 10.327 1.00 87.56 170 VAL A C 1
ATOM 1245 O O . VAL A 1 170 ? -0.821 -7.238 11.231 1.00 87.56 170 VAL A O 1
ATOM 1248 N N . GLN A 1 171 ? -0.130 -7.485 9.116 1.00 87.94 171 GLN A N 1
ATOM 1249 C CA . GLN A 1 171 ? -0.309 -6.064 8.789 1.00 87.94 171 GLN A CA 1
ATOM 1250 C C . GLN A 1 171 ? -1.780 -5.638 8.831 1.00 87.94 171 GLN A C 1
ATOM 1252 O O . GLN A 1 171 ? -2.079 -4.522 9.265 1.00 87.94 171 GLN A O 1
ATOM 1257 N N . THR A 1 172 ? -2.696 -6.510 8.406 1.00 89.19 172 THR A N 1
ATOM 1258 C CA . THR A 1 172 ? -4.140 -6.259 8.470 1.00 89.19 172 THR A CA 1
ATOM 1259 C C . THR A 1 172 ? -4.590 -6.130 9.918 1.00 89.19 172 THR A C 1
ATOM 1261 O O . THR A 1 172 ? -5.151 -5.094 10.274 1.00 89.19 172 THR A O 1
ATOM 1264 N N . THR A 1 173 ? -4.223 -7.079 10.778 1.00 89.31 173 THR A N 1
ATOM 1265 C CA . THR A 1 173 ? -4.528 -7.015 12.211 1.00 89.31 173 THR A CA 1
ATOM 1266 C C . THR A 1 173 ? -3.934 -5.766 12.857 1.00 89.31 173 THR A C 1
ATOM 1268 O O . THR A 1 173 ? -4.623 -5.031 13.558 1.00 89.31 173 THR A O 1
ATOM 1271 N N . LYS A 1 174 ? -2.674 -5.428 12.554 1.00 87.81 174 LYS A N 1
ATOM 1272 C CA . LYS A 1 174 ? -2.039 -4.196 13.049 1.00 87.81 174 LYS A CA 1
ATOM 1273 C C . LYS A 1 174 ? -2.808 -2.940 12.629 1.00 87.81 174 LYS A C 1
ATOM 1275 O O . LYS A 1 174 ? -2.922 -1.994 13.412 1.00 87.81 174 LYS A O 1
ATOM 1280 N N . HIS A 1 175 ? -3.316 -2.901 11.398 1.00 88.88 175 HIS A N 1
ATOM 1281 C CA . HIS A 1 175 ? -4.142 -1.798 10.916 1.00 88.88 175 HIS A CA 1
ATOM 1282 C C . HIS A 1 175 ? -5.489 -1.731 11.647 1.00 88.88 175 HIS A C 1
ATOM 1284 O O . HIS A 1 175 ? -5.897 -0.643 12.046 1.00 88.88 175 HIS A O 1
ATOM 1290 N N . GLU A 1 176 ? -6.145 -2.868 11.873 1.00 91.19 176 GLU A N 1
ATOM 1291 C CA . GLU A 1 176 ? -7.402 -2.959 12.625 1.00 91.19 176 GLU A CA 1
ATOM 1292 C C . GLU A 1 176 ? -7.233 -2.493 14.074 1.00 91.19 176 GLU A C 1
ATOM 1294 O O . GLU A 1 176 ? -8.002 -1.651 14.534 1.00 91.19 176 GLU A O 1
ATOM 1299 N N . CYS A 1 177 ? -6.160 -2.904 14.754 1.00 92.69 177 CYS A N 1
ATOM 1300 C CA . CYS A 1 177 ? -5.840 -2.431 16.103 1.00 92.69 177 CYS A CA 1
ATOM 1301 C C . CYS A 1 177 ? -5.641 -0.910 16.159 1.00 92.69 177 CYS A C 1
ATOM 1303 O O . CYS A 1 177 ? -6.155 -0.231 17.048 1.00 92.69 177 CYS A O 1
ATOM 1305 N N . ARG A 1 178 ? -4.926 -0.340 15.179 1.00 90.38 178 ARG A N 1
ATOM 1306 C CA . ARG A 1 178 ? -4.743 1.118 15.075 1.00 90.38 178 ARG A CA 1
ATOM 1307 C C . ARG A 1 178 ? -6.055 1.837 14.799 1.00 90.38 178 ARG A C 1
ATOM 1309 O O . ARG A 1 178 ? -6.303 2.897 15.366 1.00 90.38 178 ARG A O 1
ATOM 1316 N N . LYS A 1 179 ? -6.886 1.273 13.924 1.00 92.94 179 LYS A N 1
ATOM 1317 C CA . LYS A 1 179 ? -8.204 1.816 13.601 1.00 92.94 179 LYS A CA 1
ATOM 1318 C C . LYS A 1 179 ? -9.106 1.814 14.831 1.00 92.94 179 LYS A C 1
ATOM 1320 O O . LYS A 1 179 ? -9.756 2.818 15.086 1.00 92.94 179 LYS A O 1
ATOM 1325 N N . MET A 1 180 ? -9.081 0.749 15.625 1.00 93.19 180 MET A N 1
ATOM 1326 C CA . MET A 1 180 ? -9.798 0.659 16.895 1.00 93.19 180 MET A CA 1
ATOM 1327 C C . MET A 1 180 ? -9.353 1.749 17.876 1.00 93.19 180 MET A C 1
ATOM 1329 O O . MET A 1 180 ? -10.190 2.505 18.361 1.00 93.19 180 MET A O 1
ATOM 1333 N N . ALA A 1 181 ? -8.044 1.916 18.088 1.00 91.25 181 ALA A N 1
ATOM 1334 C CA . ALA A 1 181 ? -7.514 2.984 18.940 1.00 91.25 181 ALA A CA 1
ATOM 1335 C C . ALA A 1 181 ? -7.896 4.390 18.434 1.00 91.25 181 ALA A C 1
ATOM 1337 O O . ALA A 1 181 ? -8.224 5.281 19.217 1.00 91.25 181 ALA A O 1
ATOM 1338 N N . MET A 1 182 ? -7.888 4.594 17.113 1.00 93.00 182 MET A N 1
ATOM 1339 C CA . MET A 1 182 ? -8.292 5.854 16.489 1.00 93.00 182 MET A CA 1
ATOM 1340 C C . MET A 1 182 ? -9.789 6.132 16.670 1.00 93.00 182 MET A C 1
ATOM 1342 O O . MET A 1 182 ? -10.151 7.253 17.025 1.00 93.00 182 MET A O 1
ATOM 1346 N N . LEU A 1 183 ? -10.650 5.133 16.467 1.00 94.12 183 LEU A N 1
ATOM 1347 C CA . LEU A 1 183 ? -12.094 5.266 16.660 1.00 94.12 183 LEU A CA 1
ATOM 1348 C C . LEU A 1 183 ? -12.449 5.504 18.129 1.00 94.12 183 LEU A C 1
ATOM 1350 O O . LEU A 1 183 ? -13.304 6.345 18.402 1.00 94.12 183 LEU A O 1
ATOM 1354 N N . GLN A 1 184 ? -11.751 4.856 19.066 1.00 93.62 184 GLN A N 1
ATOM 1355 C CA . GLN A 1 184 ? -11.876 5.138 20.497 1.00 93.62 184 GLN A CA 1
ATOM 1356 C C . GLN A 1 184 ? -11.544 6.608 20.784 1.00 93.62 184 GLN A C 1
ATOM 1358 O O . GLN A 1 184 ? -12.387 7.341 21.291 1.00 93.62 184 GLN A O 1
ATOM 1363 N N . LYS A 1 185 ? -10.376 7.088 20.337 1.00 93.81 185 LYS A N 1
ATOM 1364 C CA . LYS A 1 185 ? -9.966 8.488 20.520 1.00 93.81 185 LYS A CA 1
ATOM 1365 C C . LYS A 1 185 ? -10.956 9.485 19.906 1.00 93.81 185 LYS A C 1
ATOM 1367 O O . LYS A 1 185 ? -11.204 10.544 20.479 1.00 93.81 185 LYS A O 1
ATOM 1372 N N . GLN A 1 186 ? -11.502 9.185 18.727 1.00 93.25 186 GLN A N 1
ATOM 1373 C CA . GLN A 1 186 ? -12.499 10.041 18.077 1.00 93.25 186 GLN A CA 1
ATOM 1374 C C . GLN A 1 186 ? -13.829 10.052 18.831 1.00 93.25 186 GLN A C 1
ATOM 1376 O O . GLN A 1 186 ? -14.437 11.112 18.966 1.00 93.25 186 GLN A O 1
ATOM 1381 N N . THR A 1 187 ? -14.245 8.902 19.356 1.00 94.06 187 THR A N 1
ATOM 1382 C CA . THR A 1 187 ? -15.432 8.767 20.206 1.00 94.06 187 THR A CA 1
ATOM 1383 C C . THR A 1 187 ? -15.270 9.562 21.502 1.00 94.06 187 THR A C 1
ATOM 1385 O O . THR A 1 187 ? -16.166 10.317 21.873 1.00 94.06 187 THR A O 1
ATOM 1388 N N . ASP A 1 188 ? -14.109 9.473 22.151 1.00 94.06 188 ASP A N 1
ATOM 1389 C CA . ASP A 1 188 ? -13.819 10.212 23.384 1.00 94.06 188 ASP A CA 1
ATOM 1390 C C . ASP A 1 188 ? -13.769 11.725 23.131 1.00 94.06 188 ASP A C 1
ATOM 1392 O O . ASP A 1 188 ? -14.342 12.509 23.886 1.00 94.06 188 ASP A O 1
ATOM 1396 N N . MET A 1 189 ? -13.156 12.147 22.018 1.00 92.62 189 MET A N 1
ATOM 1397 C CA . MET A 1 189 ? -13.167 13.549 21.593 1.00 92.62 189 MET A CA 1
ATOM 1398 C C . MET A 1 189 ? -14.588 14.042 21.299 1.00 92.62 189 MET A C 1
ATOM 1400 O O . MET A 1 189 ? -14.906 15.175 21.640 1.00 92.62 189 MET A O 1
ATOM 1404 N N . ALA A 1 190 ? -15.450 13.213 20.701 1.00 93.88 190 ALA A N 1
ATOM 1405 C CA . ALA A 1 190 ? -16.830 13.590 20.398 1.00 93.88 190 ALA A CA 1
ATOM 1406 C C . ALA A 1 190 ? -17.675 13.841 21.661 1.00 93.88 190 ALA A C 1
ATOM 1408 O O . ALA A 1 190 ? -18.614 14.634 21.627 1.00 93.88 190 ALA A O 1
ATOM 1409 N N . LYS A 1 191 ? -17.319 13.190 22.774 1.00 94.00 191 LYS A N 1
ATOM 1410 C CA . LYS A 1 191 ? -17.954 13.362 24.089 1.00 94.00 191 LYS A CA 1
ATOM 1411 C C . LYS A 1 191 ? -17.393 14.551 24.874 1.00 94.00 191 LYS A C 1
ATOM 1413 O O . LYS A 1 191 ? -17.991 14.960 25.864 1.00 94.00 191 LYS A O 1
ATOM 1418 N N . ASN A 1 192 ? -16.267 15.121 24.443 1.00 94.44 192 ASN A N 1
ATOM 1419 C CA . ASN A 1 192 ? -15.633 16.266 25.088 1.00 94.44 192 ASN A CA 1
ATOM 1420 C C . ASN A 1 192 ? -16.037 17.576 24.392 1.00 94.44 192 ASN A C 1
ATOM 1422 O O . ASN A 1 192 ? -15.354 18.051 23.481 1.00 94.44 192 ASN A O 1
ATOM 1426 N N . GLN A 1 193 ? -17.148 18.161 24.847 1.00 93.88 193 GLN A N 1
ATOM 1427 C CA . GLN A 1 193 ? -17.720 19.394 24.296 1.00 93.88 193 GLN A CA 1
ATOM 1428 C C . GLN A 1 193 ? -16.693 20.539 24.235 1.00 93.88 193 GLN A C 1
ATOM 1430 O O . GLN A 1 193 ? -16.497 21.130 23.177 1.00 93.88 193 GLN A O 1
ATOM 1435 N N . THR A 1 194 ? -15.953 20.787 25.319 1.00 94.56 194 THR A N 1
ATOM 1436 C CA . THR A 1 194 ? -14.940 21.854 25.384 1.00 94.56 194 THR A CA 1
ATOM 1437 C C . THR A 1 194 ? -13.805 21.645 24.377 1.00 94.56 194 THR A C 1
ATOM 1439 O O . THR A 1 194 ? -13.354 22.593 23.732 1.00 94.56 194 THR A O 1
ATOM 1442 N N . ALA A 1 195 ? -13.343 20.404 24.191 1.00 92.81 195 ALA A N 1
ATOM 1443 C CA . ALA A 1 195 ? -12.312 20.096 23.201 1.00 92.81 195 ALA A CA 1
ATOM 1444 C C . ALA A 1 195 ? -12.818 20.290 21.763 1.00 92.81 195 ALA A C 1
ATOM 1446 O O . ALA A 1 195 ? -12.058 20.745 20.904 1.00 92.81 195 ALA A O 1
ATOM 1447 N N . LEU A 1 196 ? -14.088 19.972 21.490 1.00 94.12 196 LEU A N 1
ATOM 1448 C CA . LEU A 1 196 ? -14.710 20.225 20.189 1.00 94.12 196 LEU A CA 1
ATOM 1449 C C . LEU A 1 196 ? -14.869 21.718 19.924 1.00 94.12 196 LEU A C 1
ATOM 1451 O O . LEU A 1 196 ? -14.492 22.177 18.847 1.00 94.12 196 LEU A O 1
ATOM 1455 N N . GLU A 1 197 ? -15.364 22.476 20.899 1.00 93.00 197 GLU A N 1
ATOM 1456 C CA . GLU A 1 197 ? -15.512 23.929 20.805 1.00 93.00 197 GLU A CA 1
ATOM 1457 C C . GLU A 1 197 ? -14.162 24.602 20.549 1.00 93.00 197 GLU A C 1
ATOM 1459 O O . GLU A 1 197 ? -14.045 25.406 19.626 1.00 93.00 197 GLU A O 1
ATOM 1464 N N . ALA A 1 198 ? -13.106 24.204 21.265 1.00 94.50 198 ALA A N 1
ATOM 1465 C CA . ALA A 1 198 ? -11.753 24.696 21.018 1.00 94.50 198 ALA A CA 1
ATOM 1466 C C . ALA A 1 198 ? -11.246 24.322 19.612 1.00 94.50 198 ALA A C 1
ATOM 1468 O O . ALA A 1 198 ? -10.685 25.158 18.898 1.00 94.50 198 ALA A O 1
ATOM 1469 N N . LYS A 1 199 ? -11.469 23.075 19.177 1.00 93.38 199 LYS A N 1
ATOM 1470 C CA . LYS A 1 199 ? -11.022 22.567 17.870 1.00 93.38 199 LYS A CA 1
ATOM 1471 C C . LYS A 1 199 ? -11.729 23.241 16.697 1.00 93.38 199 LYS A C 1
ATOM 1473 O O . LYS A 1 199 ? -11.104 23.494 15.666 1.00 93.38 199 LYS A O 1
ATOM 1478 N N . PHE A 1 200 ? -13.018 23.520 16.848 1.00 96.06 200 PHE A N 1
ATOM 1479 C CA . PHE A 1 200 ? -13.859 24.122 15.820 1.00 96.06 200 PHE A CA 1
ATOM 1480 C C . PHE A 1 200 ? -14.084 25.623 16.023 1.00 96.06 200 PHE A C 1
ATOM 1482 O O . PHE A 1 200 ? -14.838 26.218 15.261 1.00 96.06 200 PHE A O 1
ATOM 1489 N N . LYS A 1 201 ? -13.385 26.252 16.979 1.00 95.75 201 LYS A N 1
ATOM 1490 C CA . LYS A 1 201 ? -13.487 27.687 17.299 1.00 95.75 201 LYS A CA 1
ATOM 1491 C C . LYS A 1 201 ? -14.933 28.132 17.566 1.00 95.75 201 LYS A C 1
ATOM 1493 O O . LYS A 1 201 ? -15.343 29.192 17.107 1.00 95.75 201 LYS A O 1
ATOM 1498 N N . GLY A 1 202 ? -15.702 27.288 18.249 1.00 91.31 202 GLY A N 1
ATOM 1499 C CA . GLY A 1 202 ? -17.117 27.525 18.544 1.00 91.31 202 GLY A CA 1
ATOM 1500 C C . GLY A 1 202 ? -18.073 27.355 17.355 1.00 91.31 202 GLY A C 1
ATOM 1501 O O . GLY A 1 202 ? -19.232 27.726 17.470 1.00 91.31 202 GLY A O 1
ATOM 1502 N N . ASP A 1 203 ? -17.633 26.810 16.214 1.00 96.19 203 ASP A N 1
ATOM 1503 C CA . ASP A 1 203 ? -18.521 26.527 15.075 1.00 96.19 203 ASP A CA 1
ATOM 1504 C C . ASP A 1 203 ? -19.465 25.353 15.397 1.00 96.19 203 ASP A C 1
ATOM 1506 O O . ASP A 1 203 ? -19.110 24.179 15.241 1.00 96.19 203 ASP A O 1
ATOM 1510 N N . GLU A 1 204 ? -20.676 25.684 15.850 1.00 95.31 204 GLU A N 1
ATOM 1511 C CA . GLU A 1 204 ? -21.704 24.729 16.279 1.00 95.31 204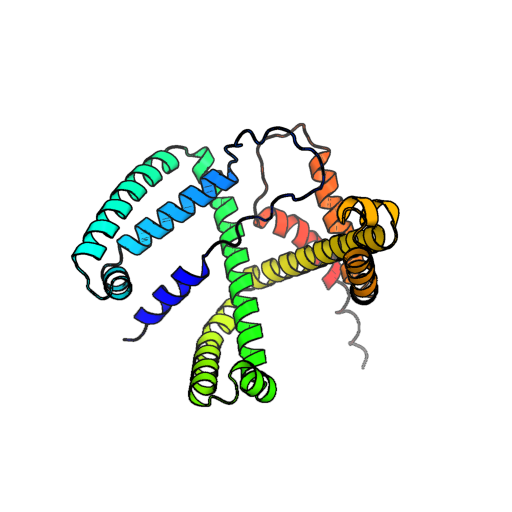 GLU A CA 1
ATOM 1512 C C . GLU A 1 204 ? -22.061 23.702 15.197 1.00 95.31 204 GLU A C 1
ATOM 1514 O O . GLU A 1 204 ? -22.237 22.520 15.495 1.00 95.31 204 GLU A O 1
ATOM 1519 N N . ALA A 1 205 ? -22.109 24.110 13.924 1.00 96.31 205 ALA A N 1
ATOM 1520 C CA . ALA A 1 205 ? -22.436 23.206 12.824 1.00 96.31 205 ALA A CA 1
ATOM 1521 C C . ALA A 1 205 ? -21.357 22.127 12.649 1.00 96.31 205 ALA A C 1
ATOM 1523 O O . ALA A 1 205 ? -21.671 20.955 12.422 1.00 96.31 205 ALA A O 1
ATOM 1524 N N . LYS A 1 206 ? -20.077 22.492 12.794 1.00 95.56 206 LYS A N 1
ATOM 1525 C CA . LYS A 1 206 ? -18.966 21.529 12.753 1.00 95.56 206 LYS A CA 1
ATOM 1526 C C . LYS A 1 206 ? -18.908 20.648 13.996 1.00 95.56 206 LYS A C 1
ATOM 1528 O O . LYS A 1 206 ? -18.633 19.456 13.851 1.00 95.56 206 LYS A O 1
ATOM 1533 N N . VAL A 1 207 ? -19.184 21.204 15.178 1.00 94.00 207 VAL A N 1
ATOM 1534 C CA . VAL A 1 207 ? -19.297 20.440 16.433 1.00 94.00 207 VAL A CA 1
ATOM 1535 C C . VAL A 1 207 ? -20.380 19.372 16.284 1.00 94.00 207 VAL A C 1
ATOM 1537 O O . VAL A 1 207 ? -20.090 18.183 16.437 1.00 94.00 207 VAL A O 1
ATOM 1540 N N . LYS A 1 208 ? -21.583 19.769 15.853 1.00 94.81 208 LYS A N 1
ATOM 1541 C CA . LYS A 1 208 ? -22.697 18.849 15.628 1.00 94.81 208 LYS A CA 1
ATOM 1542 C C . LYS A 1 208 ? -22.371 17.813 14.552 1.00 94.81 208 LYS A C 1
ATOM 1544 O O . LYS A 1 208 ? -22.566 16.625 14.770 1.00 94.81 208 LYS A O 1
ATOM 1549 N N . ALA A 1 209 ? -21.797 18.217 13.417 1.00 93.94 209 ALA A N 1
ATOM 1550 C CA . ALA A 1 209 ? -21.414 17.278 12.359 1.00 93.94 209 ALA A CA 1
ATOM 1551 C C . ALA A 1 209 ? -20.338 16.266 12.806 1.00 93.94 209 ALA A C 1
ATOM 1553 O O . ALA A 1 209 ? -20.288 15.146 12.290 1.00 93.94 209 ALA A O 1
ATOM 1554 N N . PHE A 1 210 ? -19.456 16.641 13.738 1.00 94.56 210 PHE A N 1
ATOM 1555 C CA . PHE A 1 210 ? -18.488 15.726 14.343 1.00 94.56 210 PHE A CA 1
ATOM 1556 C C . PHE A 1 210 ? -19.169 14.756 15.318 1.00 94.56 210 PHE A C 1
ATOM 1558 O O . PHE A 1 210 ? -18.916 13.554 15.254 1.00 94.56 210 PHE A O 1
ATOM 1565 N N . GLN A 1 211 ? -20.075 15.251 16.162 1.00 93.56 211 GLN A N 1
ATOM 1566 C CA . GLN A 1 211 ? -20.867 14.429 17.083 1.00 93.56 211 GLN A CA 1
ATOM 1567 C C . GLN A 1 211 ? -21.782 13.448 16.338 1.00 93.56 211 GLN A C 1
ATOM 1569 O O . GLN A 1 211 ? -21.814 12.266 16.671 1.00 93.56 211 GLN A O 1
ATOM 1574 N N . ASP A 1 212 ? -22.431 13.877 15.256 1.00 94.25 212 ASP A N 1
ATOM 1575 C CA . ASP A 1 212 ? -23.275 13.023 14.411 1.00 94.25 212 ASP A CA 1
ATOM 1576 C C . ASP A 1 212 ? -22.459 11.878 13.769 1.00 94.25 212 ASP A C 1
ATOM 1578 O O . ASP A 1 212 ? -22.950 10.762 13.588 1.00 94.25 212 ASP A O 1
ATOM 1582 N N . LYS A 1 213 ? -21.175 12.115 13.450 1.00 93.81 213 LYS A N 1
ATOM 1583 C CA . LYS A 1 213 ? -20.261 11.062 12.967 1.00 93.81 213 LYS A CA 1
ATOM 1584 C C . LYS A 1 213 ? -19.851 10.083 14.064 1.00 93.81 213 LYS A C 1
ATOM 1586 O O . LYS A 1 213 ? -19.532 8.938 13.740 1.00 93.81 213 LYS A O 1
ATOM 1591 N N . SER A 1 214 ? -19.902 10.492 15.331 1.00 93.50 214 SER A N 1
ATOM 1592 C CA . SER A 1 214 ? -19.486 9.650 16.451 1.00 93.50 214 SER A CA 1
ATOM 1593 C C . SER A 1 214 ? -20.341 8.394 16.597 1.00 93.50 214 SER A C 1
ATOM 1595 O O . SER A 1 214 ? -19.787 7.329 16.833 1.00 93.50 214 SER A O 1
ATOM 1597 N N . ALA A 1 215 ? -21.642 8.453 16.293 1.00 91.94 215 ALA A N 1
ATOM 1598 C CA . ALA A 1 215 ? -22.511 7.273 16.292 1.00 91.94 215 ALA A CA 1
ATOM 1599 C C . ALA A 1 215 ? -22.029 6.174 15.319 1.00 91.94 215 ALA A C 1
ATOM 1601 O O . ALA A 1 215 ? -22.102 4.979 15.622 1.00 91.94 215 ALA A O 1
ATOM 1602 N N . LYS A 1 216 ? -21.483 6.564 14.155 1.00 93.31 216 LYS A N 1
ATOM 1603 C CA . LYS A 1 216 ? -20.893 5.615 13.195 1.00 93.31 216 LYS A CA 1
ATOM 1604 C C . LYS A 1 216 ? -19.594 5.024 13.731 1.00 93.31 216 LYS A C 1
ATOM 1606 O O . LYS A 1 216 ? -19.401 3.816 13.627 1.00 93.31 216 LYS A O 1
ATOM 1611 N N . TRP A 1 217 ? -18.736 5.856 14.323 1.00 94.06 217 TRP A N 1
ATOM 1612 C CA . TRP A 1 217 ? -17.491 5.397 14.939 1.00 94.06 217 TRP A CA 1
ATOM 1613 C C . TRP A 1 217 ? -17.743 4.452 16.107 1.00 94.06 217 TRP A C 1
ATOM 1615 O O . TRP A 1 217 ? -17.080 3.429 16.189 1.00 94.06 217 TRP A O 1
ATOM 1625 N N . GLU A 1 218 ? -18.730 4.739 16.956 1.00 93.75 218 GLU A N 1
ATOM 1626 C CA . GLU A 1 218 ? -19.128 3.870 18.064 1.00 93.75 218 GLU A CA 1
ATOM 1627 C C . GLU A 1 218 ? -19.665 2.528 17.575 1.00 93.75 218 GLU A C 1
ATOM 1629 O O . GLU A 1 218 ? -19.326 1.490 18.138 1.00 93.75 218 GLU A O 1
ATOM 1634 N N . THR A 1 219 ? -20.487 2.533 16.523 1.00 96.38 219 THR A N 1
ATOM 1635 C CA . THR A 1 219 ? -21.011 1.297 15.923 1.00 96.38 219 THR A CA 1
ATOM 1636 C C . THR A 1 219 ? -19.872 0.439 15.376 1.00 96.38 219 THR A C 1
ATOM 1638 O O . THR A 1 219 ? -19.795 -0.754 15.660 1.00 96.38 219 THR A O 1
ATOM 1641 N N . GLU A 1 220 ? -18.953 1.054 14.633 1.00 94.75 220 GLU A N 1
ATOM 1642 C CA . GLU A 1 220 ? -17.790 0.372 14.068 1.00 94.75 220 GLU A CA 1
ATOM 1643 C C . GLU A 1 220 ? -16.821 -0.116 15.154 1.00 94.75 220 GLU A C 1
ATOM 1645 O O . GLU A 1 220 ? -16.323 -1.239 15.092 1.00 94.75 220 GLU A O 1
ATOM 1650 N N . LEU A 1 221 ? -16.596 0.693 16.188 1.00 94.69 221 LEU A N 1
ATOM 1651 C CA . LEU A 1 221 ? -15.769 0.341 17.334 1.00 94.69 221 LEU A CA 1
ATOM 1652 C C . LEU A 1 221 ? -16.359 -0.847 18.100 1.00 94.69 221 LEU A C 1
ATOM 1654 O O . LEU A 1 221 ? -15.637 -1.803 18.358 1.00 94.69 221 LEU A O 1
ATOM 1658 N N . LYS A 1 222 ? -17.666 -0.834 18.399 1.00 95.06 222 LYS A N 1
ATOM 1659 C CA . LYS A 1 222 ? -18.367 -1.956 19.045 1.00 95.06 222 LYS A CA 1
ATOM 1660 C C . LYS A 1 222 ? -18.277 -3.231 18.212 1.00 95.06 222 LYS A C 1
ATOM 1662 O O . LYS A 1 222 ? -18.000 -4.289 18.769 1.00 95.06 222 LYS A O 1
ATOM 1667 N N . ALA A 1 223 ? -18.454 -3.131 16.893 1.00 95.06 223 ALA A N 1
ATOM 1668 C CA . ALA A 1 223 ? -18.318 -4.276 15.996 1.00 95.06 223 ALA A CA 1
ATOM 1669 C C . ALA A 1 223 ? -16.906 -4.885 16.054 1.00 95.06 223 ALA A C 1
ATOM 1671 O O . ALA A 1 223 ? -16.768 -6.103 16.123 1.00 95.06 223 ALA A O 1
ATOM 1672 N N . MET A 1 224 ? -15.857 -4.055 16.092 1.00 94.44 224 MET A N 1
ATOM 1673 C CA . MET A 1 224 ? -14.480 -4.545 16.220 1.00 94.44 224 MET A CA 1
ATOM 1674 C C . MET A 1 224 ? -14.163 -5.079 17.624 1.00 94.44 224 MET A C 1
ATOM 1676 O O . MET A 1 224 ? -13.488 -6.096 17.739 1.00 94.44 224 MET A O 1
ATOM 1680 N N . MET A 1 225 ? -14.652 -4.432 18.687 1.00 92.12 225 MET A N 1
ATOM 1681 C CA . MET A 1 225 ? -14.463 -4.892 20.071 1.00 92.12 225 MET A CA 1
ATOM 1682 C C . MET A 1 225 ? -15.208 -6.198 20.366 1.00 92.12 225 MET A C 1
ATOM 1684 O O . MET A 1 225 ? -14.785 -6.956 21.235 1.00 92.12 225 MET A O 1
ATOM 1688 N N . GLY A 1 226 ? -16.292 -6.478 19.636 1.00 93.56 226 GLY A N 1
ATOM 1689 C CA . GLY A 1 226 ? -17.009 -7.751 19.703 1.00 93.56 226 GLY A CA 1
ATOM 1690 C C . GLY A 1 226 ? -16.206 -8.945 19.172 1.00 93.56 226 GLY A C 1
ATOM 1691 O O . GLY A 1 226 ? -16.564 -10.084 19.453 1.00 93.56 226 GLY A O 1
ATOM 1692 N N . ASN A 1 227 ? -15.110 -8.711 18.441 1.00 93.44 227 ASN A N 1
ATOM 1693 C CA . ASN A 1 227 ? -14.189 -9.759 18.012 1.00 93.44 227 ASN A CA 1
ATOM 1694 C C . ASN A 1 227 ? -13.106 -9.972 19.087 1.00 93.44 227 ASN A C 1
ATOM 1696 O O . ASN A 1 227 ? -12.105 -9.252 19.136 1.00 93.44 227 ASN A O 1
ATOM 1700 N N . SER A 1 228 ? -13.313 -10.962 19.961 1.00 92.62 228 SER A N 1
ATOM 1701 C CA . SER A 1 228 ? -12.403 -11.275 21.075 1.00 92.62 228 SER A CA 1
ATOM 1702 C C . SER A 1 228 ? -10.985 -11.616 20.608 1.00 92.62 228 SER A C 1
ATOM 1704 O O . SER A 1 228 ? -10.020 -11.102 21.168 1.00 92.62 228 SER A O 1
ATOM 1706 N N . THR A 1 229 ? -10.845 -12.393 19.532 1.00 91.94 229 THR A N 1
ATOM 1707 C CA . THR A 1 229 ? -9.540 -12.748 18.952 1.00 91.94 229 THR A CA 1
ATOM 1708 C C . THR A 1 229 ? -8.766 -11.513 18.492 1.00 91.94 229 THR A C 1
ATOM 1710 O O . THR A 1 229 ? -7.569 -11.388 18.767 1.00 91.94 229 THR A O 1
ATOM 1713 N N . LEU A 1 230 ? -9.441 -10.570 17.826 1.00 89.56 230 LEU A N 1
ATOM 1714 C CA . LEU A 1 230 ? -8.840 -9.300 17.425 1.00 89.56 230 LEU A CA 1
ATOM 1715 C C . LEU A 1 230 ? -8.416 -8.493 18.657 1.00 89.56 230 LEU A C 1
ATOM 1717 O O . LEU A 1 230 ? -7.287 -8.014 18.703 1.00 89.56 230 LEU A O 1
ATOM 1721 N N . MET A 1 231 ? -9.283 -8.379 19.666 1.00 91.31 231 MET A N 1
ATOM 1722 C CA . MET A 1 231 ? -8.987 -7.656 20.907 1.00 91.31 231 MET A CA 1
ATOM 1723 C C . MET A 1 231 ? -7.747 -8.197 21.618 1.00 91.31 231 MET A C 1
ATOM 1725 O O . MET A 1 231 ? -6.879 -7.415 22.013 1.00 91.31 231 MET A O 1
ATOM 1729 N N . ASP A 1 232 ? -7.639 -9.514 21.764 1.00 89.31 232 ASP A N 1
ATOM 1730 C CA . ASP A 1 232 ? -6.495 -10.136 22.427 1.00 89.31 232 ASP A CA 1
ATOM 1731 C C . ASP A 1 232 ? -5.219 -9.956 21.607 1.00 89.31 232 ASP A C 1
ATOM 1733 O O . ASP A 1 232 ? -4.204 -9.506 22.143 1.00 89.31 232 ASP A O 1
ATOM 1737 N N . THR A 1 233 ? -5.298 -10.133 20.285 1.00 88.31 233 THR A N 1
ATOM 1738 C CA . THR A 1 233 ? -4.159 -9.861 19.397 1.00 88.31 233 THR A CA 1
ATOM 1739 C C . THR A 1 233 ? -3.711 -8.400 19.485 1.00 88.31 233 THR A C 1
ATOM 1741 O O . THR A 1 233 ? -2.513 -8.121 19.543 1.00 88.31 233 THR A O 1
ATOM 1744 N N . CYS A 1 234 ? -4.648 -7.449 19.553 1.00 89.50 234 CYS A N 1
ATOM 1745 C CA . CYS A 1 234 ? -4.343 -6.028 19.704 1.00 89.50 234 CYS A CA 1
ATOM 1746 C C . CYS A 1 234 ? -3.688 -5.698 21.048 1.00 89.50 234 CYS A C 1
ATOM 1748 O O . CYS A 1 234 ? -2.752 -4.895 21.085 1.00 89.50 234 CYS A O 1
ATOM 1750 N N . LYS A 1 235 ? -4.131 -6.317 22.149 1.00 88.31 235 LYS A N 1
ATOM 1751 C CA . LYS A 1 235 ? -3.493 -6.154 23.465 1.00 88.31 235 LYS A CA 1
ATOM 1752 C C . LYS A 1 235 ? -2.054 -6.654 23.435 1.00 88.31 235 LYS A C 1
ATOM 1754 O O . LYS A 1 235 ? -1.157 -5.920 23.843 1.00 88.31 235 LYS A O 1
ATOM 1759 N N . THR A 1 236 ? -1.824 -7.847 22.893 1.00 86.62 236 THR A N 1
ATOM 1760 C CA . THR A 1 236 ? -0.486 -8.433 22.769 1.00 86.62 236 THR A CA 1
ATOM 1761 C C . THR A 1 236 ? 0.421 -7.582 21.883 1.00 86.62 236 THR A C 1
ATOM 1763 O O . THR A 1 236 ? 1.565 -7.305 22.241 1.00 86.62 236 THR A O 1
ATOM 1766 N N . LEU A 1 237 ? -0.106 -7.076 20.765 1.00 81.62 237 LEU A N 1
ATOM 1767 C CA . LEU A 1 237 ? 0.593 -6.142 19.883 1.00 81.62 237 LEU A CA 1
ATOM 1768 C C . LEU A 1 237 ? 1.022 -4.859 20.602 1.00 81.62 237 LEU A C 1
ATOM 1770 O O . LEU A 1 237 ? 2.153 -4.402 20.428 1.00 81.62 237 LEU A O 1
ATOM 1774 N N . ASN A 1 238 ? 0.131 -4.281 21.408 1.00 77.06 238 ASN A N 1
ATOM 1775 C CA . ASN A 1 238 ? 0.416 -3.071 22.175 1.00 77.06 238 ASN A CA 1
ATOM 1776 C C . ASN A 1 238 ? 1.433 -3.338 23.298 1.00 77.06 238 ASN A C 1
ATOM 1778 O O . ASN A 1 238 ? 2.319 -2.518 23.530 1.00 77.06 238 ASN A O 1
ATOM 1782 N N . GLN A 1 239 ? 1.366 -4.498 23.955 1.00 75.94 239 GLN A N 1
ATOM 1783 C CA . GLN A 1 239 ? 2.325 -4.910 24.987 1.00 75.94 239 GLN A CA 1
ATOM 1784 C C . GLN A 1 239 ? 3.725 -5.158 24.409 1.00 75.94 239 GLN A C 1
ATOM 1786 O O . GLN A 1 239 ? 4.709 -4.672 24.964 1.00 75.94 239 GLN A O 1
ATOM 1791 N N . ALA A 1 240 ? 3.824 -5.820 23.253 1.00 66.00 240 ALA A N 1
ATOM 1792 C CA . ALA A 1 240 ? 5.089 -6.018 22.543 1.00 66.00 240 ALA A CA 1
ATOM 1793 C C . ALA A 1 240 ? 5.721 -4.685 22.089 1.00 66.00 240 ALA A C 1
ATOM 1795 O O . ALA A 1 240 ? 6.946 -4.548 22.031 1.00 66.00 240 ALA A O 1
ATOM 1796 N N . GLN A 1 241 ? 4.899 -3.674 21.792 1.00 62.56 241 GLN A N 1
ATOM 1797 C CA . GLN A 1 241 ? 5.373 -2.317 21.503 1.00 62.56 241 GLN A CA 1
ATOM 1798 C C . GLN A 1 241 ? 5.847 -1.589 22.770 1.00 62.56 241 GLN A C 1
ATOM 1800 O O . GLN A 1 241 ? 6.890 -0.942 22.728 1.00 62.56 241 GLN A O 1
ATOM 1805 N N . ALA A 1 242 ? 5.145 -1.743 23.898 1.00 52.94 242 ALA A N 1
ATOM 1806 C CA . ALA A 1 242 ? 5.497 -1.120 25.178 1.00 52.94 242 ALA A CA 1
ATOM 1807 C C . ALA A 1 242 ? 6.759 -1.722 25.832 1.00 52.94 242 ALA A C 1
ATOM 1809 O O . ALA A 1 242 ? 7.547 -1.009 26.455 1.00 52.94 242 ALA A O 1
ATOM 1810 N N . GLN A 1 243 ? 7.006 -3.022 25.663 1.00 46.12 243 GLN A N 1
ATOM 1811 C CA . GLN A 1 243 ? 8.226 -3.666 26.168 1.00 46.12 243 GLN A CA 1
ATOM 1812 C C . GLN A 1 243 ? 9.483 -3.253 25.385 1.00 46.12 243 GLN A C 1
ATOM 1814 O O . GLN A 1 243 ? 10.577 -3.232 25.946 1.00 46.12 243 GLN A O 1
ATOM 1819 N N . ASN A 1 244 ? 9.338 -2.822 24.127 1.00 46.41 244 ASN A N 1
ATOM 1820 C CA . ASN A 1 244 ? 10.447 -2.276 23.338 1.00 46.41 244 ASN A CA 1
ATOM 1821 C C . ASN A 1 244 ? 10.855 -0.849 23.746 1.00 46.41 244 ASN A C 1
ATOM 1823 O O . ASN A 1 244 ? 11.946 -0.410 23.390 1.00 46.41 244 ASN A O 1
ATOM 1827 N N . THR A 1 245 ? 10.029 -0.127 24.510 1.00 37.72 245 THR A N 1
ATOM 1828 C CA . THR A 1 245 ? 10.381 1.199 25.052 1.00 37.72 245 THR A CA 1
ATOM 1829 C C . THR A 1 245 ? 11.135 1.153 26.384 1.00 37.72 245 THR A C 1
ATOM 1831 O O . THR A 1 245 ? 11.781 2.137 26.731 1.00 37.72 245 THR A O 1
ATOM 1834 N N . ASN A 1 246 ? 11.130 0.020 27.099 1.00 36.34 246 ASN A N 1
ATOM 1835 C CA . ASN A 1 246 ? 11.779 -0.101 28.415 1.00 36.34 246 ASN A CA 1
ATOM 1836 C C . ASN A 1 246 ? 13.228 -0.624 28.362 1.00 36.34 246 ASN A C 1
ATOM 1838 O O . ASN A 1 246 ? 13.943 -0.518 29.352 1.00 36.34 246 ASN A O 1
ATOM 1842 N N . ASN A 1 247 ? 13.700 -1.110 27.208 1.00 35.53 247 ASN A N 1
ATOM 1843 C CA . ASN A 1 247 ? 15.105 -1.471 26.976 1.00 35.53 247 ASN A CA 1
ATOM 1844 C C . ASN A 1 247 ? 15.843 -0.372 26.191 1.00 35.53 247 ASN A C 1
ATOM 1846 O O . ASN A 1 247 ? 16.467 -0.610 25.159 1.00 35.53 247 ASN A O 1
ATOM 1850 N N . ALA A 1 248 ? 15.810 0.857 26.710 1.00 33.28 248 ALA A N 1
ATOM 1851 C CA . ALA A 1 248 ? 16.549 2.004 26.171 1.00 33.28 248 ALA A CA 1
ATOM 1852 C C . ALA A 1 248 ? 18.087 1.915 26.353 1.00 33.28 248 ALA A C 1
ATOM 1854 O O . ALA A 1 248 ? 18.789 2.902 26.135 1.00 33.28 248 ALA A O 1
ATOM 1855 N N . ALA A 1 249 ? 18.619 0.742 26.722 1.00 29.39 249 ALA A N 1
ATOM 1856 C CA . ALA A 1 249 ? 20.050 0.473 26.884 1.00 29.39 249 ALA A CA 1
ATOM 1857 C C . ALA A 1 249 ? 20.672 -0.379 25.754 1.00 29.39 249 ALA A C 1
ATOM 1859 O O . ALA A 1 249 ? 21.846 -0.723 25.836 1.00 29.39 249 ALA A O 1
ATOM 1860 N N . ALA A 1 250 ? 19.938 -0.674 24.675 1.00 33.03 250 ALA A N 1
ATOM 1861 C CA . ALA A 1 250 ? 20.508 -1.234 23.446 1.00 33.03 250 ALA A CA 1
ATOM 1862 C C . ALA A 1 250 ? 20.017 -0.425 22.236 1.00 33.03 250 ALA A C 1
ATOM 1864 O O . ALA A 1 250 ? 19.010 -0.744 21.603 1.00 33.03 250 ALA A O 1
ATOM 1865 N N . LYS A 1 251 ? 20.711 0.681 21.945 1.00 37.47 251 LYS A N 1
ATOM 1866 C CA . LYS A 1 251 ? 20.627 1.331 20.633 1.00 37.47 251 LYS A CA 1
ATOM 1867 C C . LYS A 1 251 ? 21.208 0.369 19.585 1.00 37.47 251 LYS A C 1
ATOM 1869 O O . LYS A 1 251 ? 22.162 -0.339 19.880 1.00 37.47 251 LYS A O 1
ATOM 1874 N N . ASP A 1 252 ? 20.618 0.385 18.392 1.00 41.25 252 ASP A N 1
ATOM 1875 C CA . ASP A 1 252 ? 21.143 -0.199 17.140 1.00 41.25 252 ASP A CA 1
ATOM 1876 C C . ASP A 1 252 ? 20.708 -1.618 16.739 1.00 41.25 252 ASP A C 1
ATOM 1878 O O . ASP A 1 252 ? 21.474 -2.404 16.192 1.00 41.25 252 ASP A O 1
ATOM 1882 N N . GLY A 1 253 ? 19.414 -1.919 16.875 1.00 35.56 253 GLY A N 1
ATOM 1883 C CA . GLY A 1 253 ? 18.826 -3.079 16.198 1.00 35.56 253 GLY A CA 1
ATOM 1884 C C . GLY A 1 253 ? 17.332 -2.936 15.945 1.00 35.56 253 GLY A C 1
ATOM 1885 O O . GLY A 1 253 ? 16.527 -3.562 16.634 1.00 35.56 253 GLY A O 1
ATOM 1886 N N . LYS A 1 254 ? 16.925 -2.123 14.958 1.00 44.41 254 LYS A N 1
ATOM 1887 C CA . LYS A 1 254 ? 15.547 -2.190 14.444 1.00 44.41 254 LYS A CA 1
ATOM 1888 C C . LYS A 1 254 ? 15.362 -3.533 13.742 1.00 44.41 254 LYS A C 1
ATOM 1890 O O . LYS A 1 254 ? 15.845 -3.756 12.638 1.00 44.41 254 LYS A O 1
ATOM 1895 N N . LYS A 1 255 ? 14.687 -4.418 14.464 1.00 44.38 255 LYS A N 1
ATOM 1896 C CA . LYS A 1 255 ? 14.444 -5.818 14.143 1.00 44.38 255 LYS A CA 1
ATOM 1897 C C . LYS A 1 255 ? 13.675 -5.992 12.826 1.00 44.38 255 LYS A C 1
ATOM 1899 O O . LYS A 1 255 ? 12.705 -5.277 12.581 1.00 44.38 255 LYS A O 1
ATOM 1904 N N . SER A 1 256 ? 14.127 -6.926 11.985 1.00 42.44 256 SER A N 1
ATOM 1905 C CA . SER A 1 256 ? 13.597 -7.159 10.633 1.00 42.44 256 SER A CA 1
ATOM 1906 C C . SER A 1 256 ? 12.197 -7.786 10.633 1.00 42.44 256 SER A C 1
ATOM 1908 O O . SER A 1 256 ? 11.704 -8.265 11.661 1.00 42.44 256 SER A O 1
ATOM 1910 N N . ALA A 1 257 ? 11.566 -7.837 9.454 1.00 43.09 257 ALA A N 1
ATOM 1911 C CA . ALA A 1 257 ? 10.330 -8.585 9.226 1.00 43.09 257 ALA A CA 1
ATOM 1912 C C . ALA A 1 257 ? 10.426 -10.041 9.720 1.00 43.09 257 ALA A C 1
ATOM 1914 O O . ALA A 1 257 ? 9.434 -10.550 10.223 1.00 43.09 257 ALA A O 1
ATOM 1915 N N . ALA A 1 258 ? 11.615 -10.662 9.704 1.00 36.88 258 ALA A N 1
ATOM 1916 C CA . ALA A 1 258 ? 11.842 -12.004 10.244 1.00 36.88 258 ALA A CA 1
ATOM 1917 C C . ALA A 1 258 ? 11.740 -12.061 11.776 1.00 36.88 258 ALA A C 1
ATOM 1919 O O . ALA A 1 258 ? 11.171 -13.000 12.301 1.00 36.88 258 ALA A O 1
ATOM 1920 N N . GLN A 1 259 ? 12.192 -11.039 12.506 1.00 43.62 259 GLN A N 1
ATOM 1921 C CA . GLN A 1 259 ? 12.048 -10.987 13.970 1.00 43.62 259 GLN A CA 1
ATOM 1922 C C . GLN A 1 259 ? 10.642 -10.569 14.415 1.00 43.62 259 GLN A C 1
ATOM 1924 O O . GLN A 1 259 ? 10.195 -10.948 15.495 1.00 43.62 259 GLN A O 1
ATOM 1929 N N . THR A 1 260 ? 9.923 -9.820 13.573 1.00 47.12 260 THR A N 1
ATOM 1930 C CA . THR A 1 260 ? 8.476 -9.648 13.749 1.00 47.12 260 THR A CA 1
ATOM 1931 C C . THR A 1 260 ? 7.785 -10.982 13.476 1.00 47.12 260 THR A C 1
ATOM 1933 O O . THR A 1 260 ? 7.009 -11.430 14.303 1.00 47.12 260 THR A O 1
ATOM 1936 N N . LEU A 1 261 ? 8.130 -11.685 12.395 1.00 42.56 261 LEU A N 1
ATOM 1937 C CA . LEU A 1 261 ? 7.590 -13.008 12.103 1.00 42.56 261 LEU A CA 1
ATOM 1938 C C . LEU A 1 261 ? 7.952 -14.033 13.183 1.00 42.56 261 LEU A C 1
ATOM 1940 O O . LEU A 1 261 ? 7.104 -14.853 13.449 1.00 42.56 261 LEU A O 1
ATOM 1944 N N . GLU A 1 262 ? 9.115 -13.979 13.842 1.00 44.00 262 GLU A N 1
ATOM 1945 C CA . GLU A 1 262 ? 9.489 -14.869 14.960 1.00 44.00 262 GLU A CA 1
ATOM 1946 C C . GLU A 1 262 ? 8.753 -14.535 16.262 1.00 44.00 262 GLU A C 1
ATOM 1948 O O . GLU A 1 262 ? 8.263 -15.430 16.950 1.00 44.00 262 GLU A O 1
ATOM 1953 N N . ALA A 1 263 ? 8.584 -13.245 16.575 1.00 46.59 263 ALA A N 1
ATOM 1954 C CA . ALA A 1 263 ? 7.732 -12.819 17.685 1.00 46.59 263 ALA A CA 1
ATOM 1955 C C . ALA A 1 263 ? 6.252 -13.181 17.449 1.00 46.59 263 ALA A C 1
ATOM 1957 O O . ALA A 1 263 ? 5.505 -13.389 18.403 1.00 46.59 263 ALA A O 1
ATOM 1958 N N . PHE A 1 264 ? 5.828 -13.273 16.184 1.00 47.03 264 PHE A N 1
ATOM 1959 C CA . PHE A 1 264 ? 4.476 -13.660 15.788 1.00 47.03 264 PHE A CA 1
ATOM 1960 C C . PHE A 1 264 ? 4.313 -15.158 15.507 1.00 47.03 264 PHE A C 1
ATOM 1962 O O . PHE A 1 264 ? 3.229 -15.677 15.730 1.00 47.03 264 PHE A O 1
ATOM 1969 N N . SER A 1 265 ? 5.334 -15.889 15.066 1.00 42.47 265 SER A N 1
ATOM 1970 C CA . SER A 1 265 ? 5.252 -17.320 14.759 1.00 42.47 265 SER A CA 1
ATOM 1971 C C . SER A 1 265 ? 5.218 -18.137 16.040 1.00 42.47 265 SER A C 1
ATOM 1973 O O . SER A 1 265 ? 4.486 -19.123 16.083 1.00 42.47 265 SER A O 1
ATOM 1975 N N . GLY A 1 266 ? 5.857 -17.657 17.116 1.00 41.84 266 GLY A N 1
ATOM 1976 C CA . GLY A 1 266 ? 5.634 -18.148 18.481 1.00 41.84 266 GLY A CA 1
ATOM 1977 C C . GLY A 1 266 ? 4.225 -17.864 19.032 1.00 41.84 266 GLY A C 1
ATOM 1978 O O . GLY A 1 266 ? 3.788 -18.525 19.967 1.00 41.84 266 GLY A O 1
ATOM 1979 N N . LEU A 1 267 ? 3.488 -16.915 18.444 1.00 42.41 267 LEU A N 1
ATOM 1980 C CA . LEU A 1 267 ? 2.138 -16.510 18.868 1.00 42.41 267 LEU A CA 1
ATOM 1981 C C . LEU A 1 267 ? 1.029 -17.160 18.023 1.00 42.41 267 LEU A C 1
ATOM 1983 O O . LEU A 1 267 ? -0.021 -17.530 18.541 1.00 42.41 267 LEU A O 1
ATOM 1987 N N . ILE A 1 268 ? 1.280 -17.370 16.730 1.00 38.84 268 ILE A N 1
ATOM 1988 C CA . ILE A 1 268 ? 0.381 -18.061 15.797 1.00 38.84 268 ILE A CA 1
ATOM 1989 C C . ILE A 1 268 ? 0.399 -19.575 16.055 1.00 38.84 268 ILE A C 1
ATOM 1991 O O . ILE A 1 268 ? -0.645 -20.216 15.950 1.00 38.84 268 ILE A O 1
ATOM 1995 N N . THR A 1 269 ? 1.528 -20.149 16.490 1.00 34.66 269 THR A N 1
ATOM 1996 C CA . THR A 1 269 ? 1.561 -21.556 16.937 1.00 34.66 269 THR A CA 1
ATOM 1997 C C . THR A 1 269 ? 0.708 -21.798 18.183 1.00 34.66 269 THR A C 1
ATOM 1999 O O . THR A 1 269 ? 0.127 -22.871 18.302 1.00 34.66 269 THR A O 1
ATOM 2002 N N . ALA A 1 270 ? 0.533 -20.804 19.060 1.00 35.56 270 ALA A N 1
ATOM 2003 C CA . ALA A 1 270 ? -0.373 -20.921 20.204 1.00 35.56 270 ALA A CA 1
ATOM 2004 C C . ALA A 1 270 ? -1.861 -20.784 19.818 1.00 35.56 270 ALA A C 1
ATOM 2006 O O . ALA A 1 270 ? -2.711 -21.414 20.442 1.00 35.56 270 ALA A O 1
ATOM 2007 N N . ALA A 1 271 ? -2.191 -20.009 18.777 1.00 35.19 271 ALA A N 1
ATOM 2008 C CA . ALA A 1 271 ? -3.579 -19.788 18.352 1.00 35.19 271 ALA A CA 1
ATOM 2009 C C . ALA A 1 271 ? -4.134 -20.874 17.405 1.00 35.19 271 ALA A C 1
ATOM 2011 O O . ALA A 1 271 ? -5.338 -21.110 17.403 1.00 35.19 271 ALA A O 1
ATOM 2012 N N . PHE A 1 272 ? -3.287 -21.569 16.633 1.00 32.75 272 PHE A N 1
ATOM 2013 C CA . PHE A 1 272 ? -3.713 -22.670 15.746 1.00 32.75 272 PHE A CA 1
ATOM 2014 C C . PHE A 1 272 ? -3.533 -24.078 16.345 1.00 32.75 272 PHE A C 1
ATOM 2016 O O . PHE A 1 272 ? -3.895 -25.061 15.704 1.00 32.75 272 PHE A O 1
ATOM 2023 N N . ALA A 1 273 ? -3.042 -24.203 17.583 1.00 31.23 273 ALA A N 1
ATOM 2024 C CA . ALA A 1 273 ? -2.931 -25.492 18.279 1.00 31.23 273 ALA A CA 1
ATOM 2025 C C . ALA A 1 273 ? -4.252 -25.994 18.909 1.00 31.23 273 ALA A C 1
ATOM 2027 O O . ALA A 1 273 ? -4.270 -27.058 19.524 1.00 31.23 273 ALA A O 1
ATOM 2028 N N . VAL A 1 274 ? -5.372 -25.281 18.742 1.00 36.72 274 VAL A N 1
ATOM 2029 C CA . VAL A 1 274 ? -6.687 -25.687 19.268 1.00 36.72 274 VAL A CA 1
ATOM 2030 C C . VAL A 1 274 ? -7.673 -25.888 18.114 1.00 36.72 274 VAL A C 1
ATOM 2032 O O . VAL A 1 274 ? -8.512 -25.026 17.893 1.00 36.72 274 VAL A O 1
ATOM 2035 N N . ALA A 1 275 ? -7.543 -26.985 17.350 1.00 35.03 275 ALA A N 1
ATOM 2036 C CA . ALA A 1 275 ? -8.649 -27.633 16.606 1.00 35.03 275 ALA A CA 1
ATOM 2037 C C . ALA A 1 275 ? -8.205 -28.843 15.739 1.00 35.03 275 ALA A C 1
ATOM 2039 O O . ALA A 1 275 ? -8.584 -28.927 14.577 1.00 35.03 275 ALA A O 1
ATOM 2040 N N . VAL A 1 276 ? -7.431 -29.811 16.255 1.00 35.16 276 VAL A N 1
ATOM 2041 C CA . VAL A 1 276 ? -7.354 -31.165 15.639 1.00 35.16 276 VAL A CA 1
ATOM 2042 C C . VAL A 1 276 ? -7.260 -32.253 16.720 1.00 35.16 276 VAL A C 1
ATOM 2044 O O . VAL A 1 276 ? -6.385 -33.110 16.711 1.00 35.16 276 VAL A O 1
ATOM 2047 N N . ALA A 1 277 ? -8.160 -32.212 17.700 1.00 34.25 277 ALA A N 1
ATOM 2048 C CA . ALA A 1 277 ? -8.356 -33.308 18.648 1.00 34.25 277 ALA A CA 1
ATOM 2049 C C . ALA A 1 277 ? -9.860 -33.475 18.891 1.00 34.25 277 ALA A C 1
ATOM 2051 O O . ALA A 1 277 ? -10.407 -32.939 19.849 1.00 34.25 277 ALA A O 1
ATOM 2052 N N . GLY A 1 278 ? -10.556 -34.143 17.968 1.00 37.16 278 GLY A N 1
ATOM 2053 C CA . GLY A 1 278 ? -11.994 -34.374 18.119 1.00 37.16 278 GLY A CA 1
ATOM 2054 C C . GLY A 1 278 ? -12.714 -34.816 16.852 1.00 37.16 278 GLY A C 1
ATOM 2055 O O . GLY A 1 278 ? -13.668 -34.167 16.450 1.00 37.16 278 GLY A O 1
ATOM 2056 N N . THR A 1 279 ? -12.255 -35.883 16.198 1.00 36.53 279 THR A N 1
ATOM 2057 C CA . THR A 1 279 ? -13.091 -36.732 15.320 1.00 36.53 279 THR A CA 1
ATOM 2058 C C . THR A 1 279 ? -12.355 -38.046 15.069 1.00 36.53 279 THR A C 1
ATOM 2060 O O . THR A 1 279 ? -11.879 -38.340 13.980 1.00 36.53 279 THR A O 1
ATOM 2063 N N . LEU A 1 280 ? -12.211 -38.835 16.134 1.00 36.16 280 LEU A N 1
ATOM 2064 C CA . LEU A 1 280 ? -11.953 -40.268 16.017 1.00 36.16 280 LEU A CA 1
ATOM 2065 C C . LEU A 1 280 ? -12.698 -40.993 17.142 1.00 36.16 280 LEU A C 1
ATOM 2067 O O . LEU A 1 280 ? -12.105 -41.463 18.104 1.00 36.16 280 LEU A O 1
ATOM 2071 N N . MET A 1 281 ? -14.025 -40.986 17.040 1.00 39.12 281 MET A N 1
ATOM 2072 C CA . MET A 1 281 ? -14.915 -41.990 17.626 1.00 39.12 281 MET A CA 1
ATOM 2073 C C . MET A 1 281 ? -16.168 -42.056 16.754 1.00 39.12 281 MET A C 1
ATOM 2075 O O . MET A 1 281 ? -17.121 -41.312 16.979 1.00 39.12 281 MET A O 1
ATOM 2079 N N . LEU A 1 282 ? -16.087 -42.883 15.712 1.00 37.12 282 LEU A N 1
ATOM 2080 C CA . LEU A 1 282 ? -17.104 -43.823 15.230 1.00 37.12 282 LEU A CA 1
ATOM 2081 C C . LEU A 1 282 ? -16.531 -44.560 14.017 1.00 37.12 282 LEU A C 1
ATOM 2083 O O . LEU A 1 282 ? -16.142 -43.872 13.048 1.00 37.12 282 LEU A O 1
#

Sequence (282 aa):
MQLTNLFVSALLAMSVSAADDNKGDGNKGDHKGGNSVGKQCFQMAKLEMITKFGANDTAVAAKFHNNQTAIDDFKKKVAASDTKLKAMSANATLVSECATINAEAREKGECGKMKFAEKMLAMAGNDTALQTKFKNNQTKIDAFKAKAEGAKADLAAMQGNATLTSFCSVQTTKHECRKMAMLQKQTDMAKNQTALEAKFKGDEAKVKAFQDKSAKWETELKAMMGNSTLMDTCKTLNQAQAQNTNNAAAKDGKKSAAQTLEAFSGLITAAFAVAVAGTLML

Secondary structure (DSSP, 8-state):
--THHHHHHHHHTTS---------------------HHHHHHHHHHHHHHHHHHT-HHHHHHHTTT-HHHHHHHHHHHHHHHHHHHHHHT-HHHHHHHHHHHHHHHHHHHHHHHHHHHHHHHHHT-HHHHHHHHTT-HHHHHHHHHHHHHHHHHHHHHHT-HHHHHHHHHHHHHHHHHHHHHHHHHHHHHH-HHHHHHHHTT-HHHHHHHHHHHHHHHHHHHHHHT-HHHHHHHHHHHHHHHHTTS-TT--S----HHHHHHHHHHHHHHHSSSSSS-----

Organism: NCBI:txid1337665